Protein AF-A0A917YI15-F1 (afdb_monomer_lite)

InterPro domains:
  IPR000726 Glycoside hydrolase, family 19, catalytic [PF00182] (59-104)
  IPR002477 Peptidoglycan binding-like [PF01471] (174-227)
  IPR023346 Lysozyme-like domain superfamily [SSF53955] (23-144)
  IPR036365 PGBD-like superfamily [SSF47090] (163-229)
  IPR036366 PGBD superfamily [G3DSA:1.10.101.10] (161-230)

Radius of gyration: 23.8 Å; chains: 1; bounding box: 53×30×67 Å

Foldseek 3Di:
DDDCPQACNVVLVVLLVVVPHDLLLSLLLSLQLCVVVVNRSAKDFVPVVVPPCSVVVCVPDPQPPQFFIASQGGGHPQLQVVLCVVVVHPCPVPVCCCRVHNSSSSSSNCLQQCLSAQRDHQCVADDPVDHPQQVSVNSRHPNPCSVVSVVSSVVSSVVSDPDPQQDWDAQAFFDDSQLVLQVLLVVVPQPGHSPRHRHPSLLVSLLVQCVVVVHHSPRICHPVSVVVSDPDD

pLDDT: mean 94.37, std 6.75, range [48.34, 98.75]

Secondary structure (DSSP, 8-state):
---TTSTTHHHHHHHHHHTT--HHHHHHHHHHHHHHTTTS-S---TTGGGGGGHHHHHHTSTTTTS--BGGGTB-SHHHHHHHHHHHT---SS-GGGGGSHHHHHHHHHHHHHHTTTTS--GGGTEETTEE-HHHHGGGTSSSTTHHHHHHHHHHHHHHHSPPP----B-TT-BSHHHHHHHHHHHHTT-----SSB--HHHHHHHHHHHHHTTS---S-B-HHHHHHHSPP-

Sequence (233 aa):
MPDLDLGHTRLIIATADRLGLSIQQTAYVLATSFWETNRTMQPVEEAFYLGAKAERYRQGLRYYPWHGRGFVQLTWERNYIRAGQEIGVDLITDPDRAMDPQIAAEVLVRGSRDGWFTGKKLSHYIAAAKADYVSARRIINGTDCARQIADIALDYENALTPEPDYPAIRRGSRGAAVALAQGLLAALGYEVTPDGIFGARTDAAMRAFQKSAGLTADGICGPKTWAPLLPEG

Structure (mmCIF, N/CA/C/O backbone):
data_AF-A0A917YI15-F1
#
_entry.id   AF-A0A917YI15-F1
#
loop_
_atom_site.group_PDB
_atom_site.id
_atom_site.type_symbol
_atom_site.label_atom_id
_atom_site.label_alt_id
_atom_site.label_comp_id
_atom_site.label_asym_id
_atom_site.label_entity_id
_atom_site.label_seq_id
_atom_site.pdbx_PDB_ins_code
_atom_site.Cartn_x
_atom_site.Cartn_y
_atom_site.Cartn_z
_atom_site.occupancy
_atom_site.B_iso_or_equiv
_atom_site.auth_seq_id
_atom_site.auth_comp_id
_atom_site.auth_asym_id
_atom_site.auth_atom_id
_atom_site.pdbx_PDB_model_num
ATOM 1 N N . MET A 1 1 ? 10.634 6.419 -2.383 1.00 72.75 1 MET A N 1
ATOM 2 C CA . MET A 1 1 ? 9.929 5.127 -2.275 1.00 72.75 1 MET A CA 1
ATOM 3 C C . MET A 1 1 ? 9.700 4.777 -0.812 1.00 72.75 1 MET A C 1
ATOM 5 O O . MET A 1 1 ? 10.609 5.003 -0.015 1.00 72.75 1 MET A O 1
ATOM 9 N N . PRO A 1 2 ? 8.506 4.283 -0.455 1.00 90.38 2 PRO A N 1
ATOM 10 C CA . PRO A 1 2 ? 8.171 3.864 0.900 1.00 90.38 2 PRO A CA 1
ATOM 11 C C . PRO A 1 2 ? 8.900 2.571 1.292 1.00 90.38 2 PRO A C 1
ATOM 13 O O . PRO A 1 2 ? 9.215 1.738 0.444 1.00 90.38 2 PRO A O 1
ATOM 16 N N . ASP A 1 3 ? 9.149 2.403 2.590 1.00 91.69 3 ASP A N 1
ATOM 17 C CA . ASP A 1 3 ? 9.731 1.187 3.165 1.00 91.69 3 ASP A CA 1
ATOM 18 C C . ASP A 1 3 ? 8.642 0.116 3.354 1.00 91.69 3 ASP A C 1
ATOM 20 O O . ASP A 1 3 ? 7.700 0.300 4.130 1.00 91.69 3 ASP A O 1
ATOM 24 N N . LEU A 1 4 ? 8.760 -1.005 2.633 1.00 95.12 4 LEU A N 1
ATOM 25 C CA . LEU A 1 4 ? 7.803 -2.115 2.699 1.00 95.12 4 LEU A CA 1
ATOM 26 C C . LEU A 1 4 ? 7.993 -3.014 3.930 1.00 95.12 4 LEU A C 1
ATOM 28 O O . LEU A 1 4 ? 7.128 -3.848 4.204 1.00 95.12 4 LEU A O 1
ATOM 32 N N . ASP A 1 5 ? 9.083 -2.838 4.676 1.00 95.75 5 ASP A N 1
ATOM 33 C CA . ASP A 1 5 ? 9.389 -3.568 5.908 1.00 95.75 5 ASP A CA 1
ATOM 34 C C . ASP A 1 5 ? 9.104 -2.726 7.169 1.00 95.75 5 ASP A C 1
ATOM 36 O O . ASP A 1 5 ? 9.246 -3.206 8.296 1.00 95.75 5 ASP A O 1
ATOM 40 N N . LEU A 1 6 ? 8.615 -1.492 6.999 1.00 97.50 6 LEU A N 1
ATOM 41 C CA . LEU A 1 6 ? 8.211 -0.618 8.095 1.00 97.50 6 LEU A CA 1
ATOM 42 C C . LEU A 1 6 ? 6.981 -1.166 8.831 1.00 97.50 6 LEU A C 1
ATOM 44 O O . LEU A 1 6 ? 5.900 -1.319 8.251 1.00 97.50 6 LEU A O 1
ATOM 48 N N . GLY A 1 7 ? 7.124 -1.391 10.138 1.00 97.69 7 GLY A N 1
ATOM 49 C CA . GLY A 1 7 ? 6.034 -1.820 11.014 1.00 97.69 7 GLY A CA 1
ATOM 50 C C . GLY A 1 7 ? 5.324 -3.071 10.492 1.00 97.69 7 GLY A C 1
ATOM 51 O O . GLY A 1 7 ? 5.952 -4.087 10.209 1.00 97.69 7 GLY A O 1
ATOM 52 N N . HIS A 1 8 ? 4.001 -3.001 10.352 1.00 98.50 8 HIS A N 1
ATOM 53 C CA . HIS A 1 8 ? 3.174 -4.108 9.866 1.00 98.50 8 HIS A CA 1
ATOM 54 C C . HIS A 1 8 ? 2.805 -4.006 8.377 1.00 98.50 8 HIS A C 1
ATOM 56 O O . HIS A 1 8 ? 1.842 -4.632 7.933 1.00 98.50 8 HIS A O 1
ATOM 62 N N . THR A 1 9 ? 3.582 -3.273 7.575 1.00 98.50 9 THR A N 1
ATOM 63 C CA . THR A 1 9 ? 3.339 -3.116 6.129 1.00 98.50 9 THR A CA 1
ATOM 64 C C . THR A 1 9 ? 3.208 -4.462 5.407 1.00 98.50 9 THR A C 1
ATOM 66 O O . THR A 1 9 ? 2.207 -4.698 4.729 1.00 98.50 9 THR A O 1
ATOM 69 N N . ARG A 1 10 ? 4.136 -5.406 5.633 1.00 98.25 10 ARG A N 1
ATOM 70 C CA . ARG A 1 10 ? 4.070 -6.767 5.057 1.00 98.25 10 ARG A CA 1
ATOM 71 C C . ARG A 1 10 ? 2.811 -7.540 5.447 1.00 98.25 10 ARG A C 1
ATOM 73 O O . ARG A 1 10 ? 2.284 -8.285 4.628 1.00 98.25 10 ARG A O 1
ATOM 80 N N . LEU A 1 11 ? 2.322 -7.366 6.675 1.00 98.69 11 LEU A N 1
ATOM 81 C CA . LEU A 1 11 ? 1.097 -8.022 7.138 1.00 98.69 11 LEU A CA 1
ATOM 82 C C . LEU A 1 11 ? -0.130 -7.483 6.393 1.00 98.69 11 LEU A C 1
ATOM 84 O O . LEU A 1 11 ? -0.991 -8.263 5.983 1.00 98.69 11 LEU A O 1
ATOM 88 N N . ILE A 1 12 ? -0.201 -6.166 6.192 1.00 98.75 12 ILE A N 1
ATOM 89 C CA . ILE A 1 12 ? -1.291 -5.535 5.439 1.00 98.75 12 ILE A CA 1
ATOM 90 C C . ILE A 1 12 ? -1.255 -5.992 3.975 1.00 98.75 12 ILE A C 1
ATOM 92 O O . ILE A 1 12 ? -2.299 -6.372 3.449 1.00 98.75 12 ILE A O 1
ATOM 96 N N . ILE A 1 13 ? -0.069 -6.049 3.354 1.00 98.56 13 ILE A N 1
ATOM 97 C CA . ILE A 1 13 ? 0.116 -6.581 1.991 1.00 98.56 13 ILE A CA 1
ATOM 98 C C . ILE A 1 13 ? -0.366 -8.033 1.911 1.00 98.56 13 ILE A C 1
ATOM 100 O O . ILE A 1 13 ? -1.249 -8.338 1.119 1.00 98.56 13 ILE A O 1
ATOM 104 N N . ALA A 1 14 ? 0.117 -8.913 2.794 1.00 98.56 14 ALA A N 1
ATOM 105 C CA . ALA A 1 14 ? -0.284 -10.321 2.802 1.00 98.56 14 ALA A CA 1
ATOM 106 C C . ALA A 1 14 ? -1.799 -10.504 3.012 1.00 98.56 14 ALA A C 1
ATOM 108 O O . ALA A 1 14 ? -2.419 -11.408 2.448 1.00 98.56 14 ALA A O 1
ATOM 109 N N . THR A 1 15 ? -2.417 -9.633 3.813 1.00 98.75 15 THR A N 1
ATOM 110 C CA . THR A 1 15 ? -3.869 -9.618 4.026 1.00 98.75 15 THR A CA 1
ATOM 111 C C . THR A 1 15 ? -4.608 -9.178 2.761 1.00 98.75 15 THR A C 1
ATOM 113 O O . THR A 1 15 ? -5.595 -9.810 2.389 1.00 98.75 15 THR A O 1
ATOM 116 N N . ALA A 1 16 ? -4.126 -8.133 2.086 1.00 98.50 16 ALA A N 1
ATOM 117 C CA . ALA A 1 16 ? -4.676 -7.638 0.829 1.00 98.50 16 ALA A CA 1
ATOM 118 C C . ALA A 1 16 ? -4.579 -8.683 -0.294 1.00 98.50 16 ALA A C 1
ATOM 120 O O . ALA A 1 16 ? -5.590 -8.961 -0.943 1.00 98.50 16 ALA A O 1
ATOM 121 N N . ASP A 1 17 ? -3.424 -9.334 -0.439 1.00 97.94 17 ASP A N 1
ATOM 122 C CA . ASP A 1 17 ? -3.186 -10.395 -1.423 1.00 97.94 17 ASP A CA 1
ATOM 123 C C . ASP A 1 17 ? -4.124 -11.584 -1.196 1.00 97.94 17 ASP A C 1
ATOM 125 O O . ASP A 1 17 ? -4.826 -12.023 -2.109 1.00 97.94 17 ASP A O 1
ATOM 129 N N . ARG A 1 18 ? -4.220 -12.067 0.052 1.00 98.31 18 ARG A N 1
ATOM 130 C CA . ARG A 1 18 ? -5.135 -13.159 0.425 1.00 98.31 18 ARG A CA 1
ATOM 131 C C . ARG A 1 18 ? -6.597 -12.821 0.121 1.00 98.31 18 ARG A C 1
ATOM 133 O O . ARG A 1 18 ? -7.389 -13.717 -0.162 1.00 98.31 18 ARG A O 1
ATOM 140 N N . LEU A 1 19 ? -6.966 -11.545 0.214 1.00 97.69 19 LEU A N 1
ATOM 141 C CA . LEU A 1 19 ? -8.318 -11.051 -0.046 1.00 97.69 19 LEU A CA 1
ATOM 142 C C . LEU A 1 19 ? -8.539 -10.591 -1.496 1.00 97.69 19 LEU A C 1
ATOM 144 O O . LEU A 1 19 ? -9.641 -10.123 -1.803 1.00 97.69 19 LEU A O 1
ATOM 148 N N . GLY A 1 20 ? -7.543 -10.766 -2.370 1.00 96.88 20 GLY A N 1
ATOM 149 C CA . GLY A 1 20 ? -7.636 -10.533 -3.809 1.00 96.88 20 GLY A CA 1
ATOM 150 C C . GLY A 1 20 ? -7.662 -9.062 -4.222 1.00 96.88 20 GLY A C 1
ATOM 151 O O . GLY A 1 20 ? -8.272 -8.735 -5.240 1.00 96.88 20 GLY A O 1
ATOM 152 N N . LEU A 1 21 ? -7.063 -8.163 -3.437 1.00 97.31 21 LEU A N 1
ATOM 153 C CA . LEU A 1 21 ? -6.926 -6.760 -3.832 1.00 97.31 21 LEU A CA 1
ATOM 154 C C . LEU A 1 21 ? -5.878 -6.617 -4.946 1.00 97.31 21 LEU A C 1
ATOM 156 O O . LEU A 1 21 ? -4.837 -7.267 -4.933 1.00 97.31 21 LEU A O 1
ATOM 160 N N . SER A 1 22 ? -6.141 -5.729 -5.907 1.00 96.06 22 SER A N 1
ATOM 161 C CA . SER A 1 22 ? -5.128 -5.299 -6.889 1.00 96.06 22 SER A CA 1
ATOM 162 C C . SER A 1 22 ? -4.021 -4.470 -6.228 1.00 96.06 22 SER A C 1
ATOM 164 O O . SER A 1 22 ? -4.276 -3.850 -5.195 1.00 96.06 22 SER A O 1
ATOM 166 N N . ILE A 1 23 ? -2.868 -4.325 -6.890 1.00 95.25 23 ILE A N 1
ATOM 167 C CA . ILE A 1 23 ? -1.763 -3.455 -6.444 1.00 95.25 23 ILE A CA 1
ATOM 168 C C . ILE A 1 23 ? -2.256 -2.047 -6.080 1.00 95.25 23 ILE A C 1
ATOM 170 O O . ILE A 1 23 ? -1.966 -1.570 -4.988 1.00 95.25 23 ILE A O 1
ATOM 174 N N . GLN A 1 24 ? -3.081 -1.422 -6.925 1.00 96.50 24 GLN A N 1
ATOM 175 C CA . GLN A 1 24 ? -3.626 -0.078 -6.690 1.00 96.50 24 GLN A CA 1
ATOM 176 C C . GLN A 1 24 ? -4.472 -0.000 -5.411 1.00 96.50 24 GLN A C 1
ATOM 178 O O . GLN A 1 24 ? -4.399 0.935 -4.614 1.00 96.50 24 GLN A O 1
ATOM 183 N N . GLN A 1 25 ? -5.311 -1.013 -5.201 1.00 98.19 25 GLN A N 1
ATOM 184 C CA . GLN A 1 25 ? -6.158 -1.109 -4.015 1.00 98.19 25 GLN A CA 1
ATOM 185 C C . GLN A 1 25 ? -5.316 -1.311 -2.753 1.00 98.19 25 GLN A C 1
ATOM 187 O O . GLN A 1 25 ? -5.559 -0.640 -1.749 1.00 98.19 25 GLN A O 1
ATOM 192 N N . THR A 1 26 ? -4.313 -2.187 -2.816 1.00 98.25 26 THR A N 1
ATOM 193 C CA . THR A 1 26 ? -3.353 -2.415 -1.731 1.00 98.25 26 THR A CA 1
ATOM 194 C C . THR A 1 26 ? -2.576 -1.141 -1.412 1.00 98.25 26 THR A C 1
ATOM 196 O O . THR A 1 26 ? -2.471 -0.768 -0.246 1.00 98.25 26 THR A O 1
ATOM 199 N N . ALA A 1 27 ? -2.112 -0.417 -2.430 1.00 97.94 27 ALA A N 1
ATOM 200 C CA . ALA A 1 27 ? -1.375 0.829 -2.276 1.00 97.94 27 ALA A CA 1
ATOM 201 C C . ALA A 1 27 ? -2.185 1.905 -1.537 1.00 97.94 27 ALA A C 1
ATOM 203 O O . ALA A 1 27 ? -1.698 2.511 -0.582 1.00 97.94 27 ALA A O 1
ATOM 204 N N . TYR A 1 28 ? -3.460 2.081 -1.894 1.00 98.31 28 TYR A N 1
ATOM 205 C CA . TYR A 1 28 ? -4.347 3.003 -1.181 1.00 98.31 28 TYR A CA 1
ATOM 206 C C . TYR A 1 28 ? -4.601 2.583 0.280 1.00 98.31 28 TYR A C 1
ATOM 208 O O . TYR A 1 28 ? -4.652 3.427 1.183 1.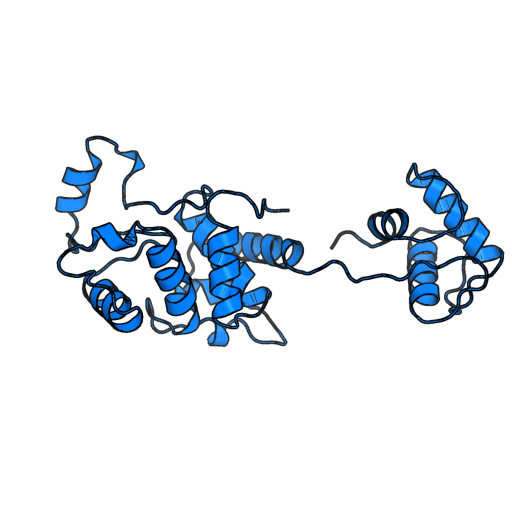00 98.31 28 TYR A O 1
ATOM 216 N N . VAL A 1 29 ? -4.754 1.280 0.531 1.00 98.50 29 VAL A N 1
ATOM 217 C CA . VAL A 1 29 ? -4.922 0.741 1.888 1.00 98.50 29 VAL A CA 1
ATOM 218 C C . VAL A 1 29 ? -3.677 1.004 2.744 1.00 98.50 29 VAL A C 1
ATOM 220 O O . VAL A 1 29 ? -3.804 1.445 3.889 1.00 98.50 29 VAL A O 1
ATOM 223 N N . LEU A 1 30 ? -2.480 0.810 2.184 1.00 98.69 30 LEU A N 1
ATOM 224 C CA . LEU A 1 30 ? -1.216 1.133 2.845 1.00 98.69 30 LEU A CA 1
ATOM 225 C C . LEU A 1 30 ? -1.085 2.628 3.122 1.00 98.69 30 LEU A C 1
ATOM 227 O O . LEU A 1 30 ? -0.784 3.001 4.251 1.00 98.69 30 LEU A O 1
ATOM 231 N N . ALA A 1 31 ? -1.382 3.482 2.142 1.00 98.25 31 ALA A N 1
ATOM 232 C CA . ALA A 1 31 ? -1.331 4.931 2.311 1.00 98.25 31 ALA A CA 1
ATOM 233 C C . ALA A 1 31 ? -2.274 5.430 3.410 1.00 98.25 31 ALA A C 1
ATOM 235 O O . ALA A 1 31 ? -1.904 6.291 4.209 1.00 98.25 31 ALA A O 1
ATOM 236 N N . THR A 1 32 ? -3.473 4.847 3.489 1.00 97.69 32 THR A N 1
ATOM 237 C CA . THR A 1 32 ? -4.417 5.106 4.579 1.00 97.69 32 THR A CA 1
ATOM 238 C C . THR A 1 32 ? -3.796 4.735 5.923 1.00 97.69 32 THR A C 1
ATOM 240 O O . THR A 1 32 ? -3.713 5.587 6.801 1.00 97.69 32 THR A O 1
ATOM 243 N N . SER A 1 33 ? -3.310 3.501 6.079 1.00 98.25 33 SER A N 1
ATOM 244 C CA . SER A 1 33 ? -2.684 3.051 7.330 1.00 98.25 33 SER A CA 1
ATOM 245 C C . SER A 1 33 ? -1.484 3.911 7.716 1.00 98.25 33 SER A C 1
ATOM 247 O O . SER A 1 33 ? -1.339 4.323 8.865 1.00 98.25 33 SER A O 1
ATOM 249 N N . PHE A 1 34 ? -0.629 4.232 6.752 1.00 98.00 34 PHE A N 1
ATOM 250 C CA . PHE A 1 34 ? 0.545 5.065 6.966 1.00 98.00 34 PHE A CA 1
ATOM 251 C C . PHE A 1 34 ? 0.152 6.451 7.473 1.00 98.00 34 PHE A C 1
ATOM 253 O O . PHE A 1 34 ? 0.767 6.966 8.402 1.00 98.00 34 PHE A O 1
ATOM 260 N N . TRP A 1 35 ? -0.912 7.036 6.927 1.00 96.12 35 TRP A N 1
ATOM 261 C CA . TRP A 1 35 ? -1.436 8.308 7.404 1.00 96.12 35 TRP A CA 1
ATOM 262 C C . TRP A 1 35 ? -2.009 8.217 8.827 1.00 96.12 35 TRP A C 1
ATOM 264 O O . TRP A 1 35 ? -1.590 8.969 9.707 1.00 96.12 35 TRP A O 1
ATOM 274 N N . GLU A 1 36 ? -2.928 7.279 9.071 1.00 94.62 36 GLU A N 1
ATOM 275 C CA . GLU A 1 36 ? -3.657 7.171 10.346 1.00 94.62 36 GLU A CA 1
ATOM 276 C C . GLU A 1 36 ? -2.753 6.769 11.523 1.00 94.62 36 GLU A C 1
ATOM 278 O O . GLU A 1 36 ? -2.999 7.145 12.667 1.00 94.62 36 GLU A O 1
ATOM 283 N N . THR A 1 37 ? -1.670 6.038 11.256 1.00 95.56 37 THR A N 1
ATOM 284 C CA . THR A 1 37 ? -0.732 5.555 12.285 1.00 95.56 37 THR A CA 1
ATOM 285 C C . THR A 1 37 ? 0.422 6.516 12.558 1.00 95.56 37 THR A C 1
ATOM 287 O O . THR A 1 37 ? 1.442 6.126 13.134 1.00 95.56 37 THR A O 1
ATOM 290 N N . ASN A 1 38 ? 0.307 7.771 12.109 1.00 94.44 38 ASN A N 1
ATOM 291 C CA . ASN A 1 38 ? 1.394 8.748 12.147 1.00 94.44 38 ASN A CA 1
ATOM 292 C C . ASN A 1 38 ? 2.698 8.184 11.548 1.00 94.44 38 ASN A C 1
ATOM 294 O O . ASN A 1 38 ? 3.783 8.348 12.106 1.00 94.44 38 ASN A O 1
ATOM 298 N N . ARG A 1 39 ? 2.578 7.499 10.404 1.00 95.69 39 ARG A N 1
ATOM 299 C CA . ARG A 1 39 ? 3.675 6.921 9.612 1.00 95.69 39 ARG A CA 1
ATOM 300 C C . ARG A 1 39 ? 4.424 5.767 10.272 1.00 95.69 39 ARG A C 1
ATOM 302 O O . ARG A 1 39 ? 5.471 5.373 9.778 1.00 95.69 39 ARG A O 1
ATOM 309 N N . THR A 1 40 ? 3.925 5.223 11.380 1.00 96.31 40 THR A N 1
ATOM 310 C CA . THR A 1 40 ? 4.603 4.126 12.094 1.00 96.31 40 THR A CA 1
ATOM 311 C C . THR A 1 40 ? 4.252 2.749 11.545 1.00 96.31 40 THR A C 1
ATOM 313 O O . THR A 1 40 ? 5.006 1.801 11.756 1.00 96.31 40 THR A O 1
ATOM 316 N N . MET A 1 41 ? 3.104 2.623 10.867 1.00 97.94 41 MET A N 1
ATOM 317 C CA . MET A 1 41 ? 2.535 1.336 10.456 1.00 97.94 41 MET A CA 1
ATOM 318 C C . MET A 1 41 ? 2.351 0.374 11.640 1.00 97.94 41 MET A C 1
ATOM 320 O O . MET A 1 41 ? 2.420 -0.844 11.480 1.00 97.94 41 MET A O 1
ATOM 324 N N . GLN A 1 42 ? 2.119 0.929 12.832 1.00 97.81 42 GLN A N 1
ATOM 325 C CA . GLN A 1 42 ? 1.725 0.223 14.048 1.00 97.81 42 GLN A CA 1
ATOM 326 C C . GLN A 1 42 ? 0.262 0.549 14.360 1.00 97.81 42 GLN A C 1
ATOM 328 O O . GLN A 1 42 ? -0.132 1.700 14.172 1.00 97.81 42 GLN A O 1
ATOM 333 N N . PRO A 1 43 ? -0.558 -0.406 14.834 1.00 97.12 43 PRO A N 1
ATOM 334 C CA . PRO A 1 43 ? -1.879 -0.086 15.359 1.00 97.12 43 PRO A CA 1
ATOM 335 C C . PRO A 1 43 ? -1.770 0.997 16.437 1.00 97.12 43 PRO A C 1
ATOM 337 O O . PRO A 1 43 ? -0.924 0.901 17.327 1.00 97.12 43 PRO A O 1
ATOM 340 N N . VAL A 1 44 ? -2.612 2.027 16.364 1.00 95.00 44 VAL A N 1
ATOM 341 C CA . VAL A 1 44 ? -2.612 3.124 17.341 1.00 95.00 44 VAL A CA 1
ATOM 342 C C . VAL A 1 44 ? -3.994 3.315 17.940 1.00 95.00 44 VAL A C 1
ATOM 344 O O . VAL A 1 44 ? -5.014 3.076 17.293 1.00 95.00 44 VAL A O 1
ATOM 347 N N . GLU A 1 45 ? -4.018 3.794 19.178 1.00 93.94 45 GLU A N 1
ATOM 348 C CA . GLU A 1 45 ? -5.241 4.234 19.839 1.00 93.94 45 GLU A CA 1
ATOM 349 C C . GLU A 1 45 ? -5.410 5.743 19.720 1.00 93.94 45 GLU A C 1
ATOM 351 O O . GLU A 1 45 ? -4.443 6.510 19.745 1.00 93.94 45 GLU A O 1
ATOM 356 N N . GLU A 1 46 ? -6.659 6.188 19.678 1.00 90.69 46 GLU A N 1
ATOM 357 C CA . GLU A 1 46 ? -7.004 7.596 19.766 1.00 90.69 46 GLU A CA 1
ATOM 358 C C . GLU A 1 46 ? -6.355 8.222 21.014 1.00 90.69 46 GLU A C 1
ATOM 360 O O . GLU A 1 46 ? -6.432 7.695 22.130 1.00 90.69 46 GLU A O 1
ATOM 365 N N . ALA A 1 47 ? -5.680 9.352 20.802 1.00 88.12 47 ALA A N 1
ATOM 366 C CA . ALA A 1 47 ? -4.964 10.110 21.825 1.00 88.12 47 ALA A CA 1
ATOM 367 C C . ALA A 1 47 ? -3.787 9.390 22.527 1.00 88.12 47 ALA A C 1
ATOM 369 O O . ALA A 1 47 ? -3.372 9.833 23.601 1.00 88.12 47 ALA A O 1
ATOM 370 N N . PHE A 1 48 ? -3.185 8.352 21.924 1.00 84.25 48 PHE A N 1
ATOM 371 C CA . PHE A 1 48 ? -2.037 7.634 22.515 1.00 84.25 48 PHE A CA 1
ATOM 372 C C . PHE A 1 48 ? -0.861 8.555 22.910 1.00 84.25 48 PHE A C 1
ATOM 374 O O . PHE A 1 48 ? -0.180 8.328 23.910 1.00 84.25 48 PHE A O 1
ATOM 381 N N . TYR A 1 49 ? -0.655 9.650 22.173 1.00 83.12 49 TYR A N 1
ATOM 382 C CA . TYR A 1 49 ? 0.395 10.643 22.422 1.00 83.12 49 TYR A CA 1
ATOM 383 C C . TYR A 1 49 ? 0.211 11.442 23.730 1.00 83.12 49 TYR A C 1
ATOM 385 O O . TYR A 1 49 ? 1.129 12.142 24.153 1.00 83.12 49 TYR A O 1
ATOM 393 N N . LEU A 1 50 ? -0.951 11.352 24.392 1.00 86.44 50 LEU A N 1
ATOM 394 C CA . LEU A 1 50 ? -1.213 12.006 25.681 1.00 86.44 50 LEU A CA 1
ATOM 395 C C . LEU A 1 50 ? -0.693 11.211 26.895 1.00 86.44 50 LEU A C 1
ATOM 397 O O . LEU A 1 50 ? -0.806 11.691 28.031 1.00 86.44 50 LEU A O 1
ATOM 401 N N . GLY A 1 51 ? -0.140 10.009 26.691 1.00 89.25 51 GLY A N 1
ATOM 402 C CA . GLY A 1 51 ? 0.413 9.170 27.756 1.00 89.25 51 GLY A CA 1
ATOM 403 C C . GLY A 1 51 ? -0.606 8.896 28.867 1.00 89.25 51 GLY A C 1
ATOM 404 O O . GLY A 1 51 ? -1.742 8.514 28.600 1.00 89.25 51 GLY A O 1
ATOM 405 N N . ALA A 1 52 ? -0.238 9.163 30.125 1.00 88.75 52 ALA A N 1
ATOM 406 C CA . ALA A 1 52 ? -1.092 8.913 31.295 1.00 88.75 52 ALA A CA 1
ATOM 407 C C . ALA A 1 52 ? -2.454 9.646 31.277 1.00 88.75 52 ALA A C 1
ATOM 409 O O . ALA A 1 52 ? -3.344 9.310 32.056 1.00 88.75 52 ALA A O 1
ATOM 410 N N . LYS A 1 53 ? -2.638 10.655 30.412 1.00 91.75 53 LYS A N 1
ATOM 411 C CA . LYS A 1 53 ? -3.910 11.384 30.264 1.00 91.75 53 LYS A CA 1
ATOM 412 C C . LYS A 1 53 ? -4.833 10.797 29.190 1.00 91.75 53 LYS A C 1
ATOM 414 O O . LYS A 1 53 ? -5.990 11.211 29.133 1.00 91.75 53 LYS A O 1
ATOM 419 N N . ALA A 1 54 ? -4.346 9.870 28.360 1.00 90.75 54 ALA A N 1
ATOM 420 C CA . ALA A 1 54 ? -5.083 9.334 27.216 1.00 90.75 54 ALA A CA 1
ATOM 421 C C . ALA A 1 54 ? -6.414 8.695 27.634 1.00 90.75 54 ALA A C 1
ATOM 423 O O . ALA A 1 54 ? -7.455 9.024 27.075 1.00 90.75 54 ALA A O 1
ATOM 424 N N . GLU A 1 55 ? -6.413 7.870 28.683 1.00 89.88 55 GLU A N 1
ATOM 425 C CA . GLU A 1 55 ? -7.628 7.170 29.106 1.00 89.88 55 GLU A CA 1
ATOM 426 C C . GLU A 1 55 ? -8.723 8.126 29.584 1.00 89.88 55 GLU A C 1
ATOM 428 O O . GLU A 1 55 ? -9.865 8.057 29.133 1.00 89.88 55 GLU A O 1
ATOM 433 N N . ARG A 1 56 ? -8.360 9.104 30.422 1.00 92.69 56 ARG A N 1
ATOM 434 C CA . ARG A 1 56 ? -9.303 10.133 30.877 1.00 92.69 56 ARG A CA 1
ATOM 435 C C . ARG A 1 56 ? -9.856 10.955 29.713 1.00 92.69 56 ARG A C 1
ATOM 437 O O . ARG A 1 56 ? -11.020 11.345 29.746 1.00 92.69 56 ARG A O 1
ATOM 444 N N . TYR A 1 57 ? -9.028 11.246 28.709 1.00 93.69 57 TYR A N 1
ATOM 445 C CA . TYR A 1 57 ? -9.482 11.924 27.498 1.00 93.69 57 TYR A CA 1
ATOM 446 C C . TYR A 1 57 ? -10.531 11.080 26.764 1.00 93.69 57 TYR A C 1
ATOM 448 O O . TYR A 1 57 ? -11.615 11.576 26.461 1.00 93.69 57 TYR A O 1
ATOM 456 N N . ARG A 1 58 ? -10.248 9.791 26.550 1.00 94.06 58 ARG A N 1
ATOM 457 C CA . ARG A 1 58 ? -11.139 8.882 25.821 1.00 94.06 58 ARG A CA 1
ATOM 458 C C . ARG A 1 58 ? -12.462 8.639 26.528 1.00 94.06 58 ARG A C 1
ATOM 460 O O . ARG A 1 58 ? -13.489 8.628 25.862 1.00 94.06 58 ARG A O 1
ATOM 467 N N . GLN A 1 59 ? -12.461 8.524 27.854 1.00 92.69 59 GLN A N 1
ATOM 468 C CA . GLN A 1 59 ? -13.683 8.409 28.663 1.00 92.69 59 GLN A CA 1
ATOM 469 C C . GLN A 1 59 ? -14.633 9.605 28.497 1.00 92.69 59 GLN A C 1
ATOM 471 O O . GLN A 1 59 ? -15.826 9.488 28.764 1.00 92.69 59 GLN A O 1
ATOM 476 N N . GLY A 1 60 ? -14.122 10.755 28.043 1.00 93.06 60 GLY A N 1
ATOM 477 C CA . GLY A 1 60 ? -14.929 11.928 27.710 1.00 93.06 60 GLY A CA 1
ATOM 478 C C . GLY A 1 60 ? -15.533 11.915 26.301 1.00 93.06 60 GLY A C 1
ATOM 479 O O . GLY A 1 60 ? -16.327 12.800 25.981 1.00 93.06 60 GLY A O 1
ATOM 480 N N . LEU A 1 61 ? -15.169 10.960 25.441 1.00 92.25 61 LEU A N 1
ATOM 481 C CA . LEU A 1 61 ? -15.668 10.887 24.069 1.00 92.25 61 LEU A CA 1
ATOM 482 C C . LEU A 1 61 ? -17.107 10.366 24.046 1.00 92.25 61 LEU A C 1
ATOM 484 O O . LEU A 1 61 ? -17.455 9.399 24.719 1.00 92.25 61 LEU A O 1
ATOM 488 N N . ARG A 1 62 ? -17.943 10.958 23.186 1.00 94.38 62 ARG A N 1
ATOM 489 C CA . ARG A 1 62 ? -19.361 10.578 23.025 1.00 94.38 62 ARG A CA 1
ATOM 490 C C . ARG A 1 62 ? -19.563 9.104 22.648 1.00 94.38 62 ARG A C 1
ATOM 492 O O . ARG A 1 62 ? -20.635 8.556 22.873 1.00 94.38 62 ARG A O 1
ATOM 499 N N . TYR A 1 63 ? -18.561 8.499 22.025 1.00 91.12 63 TYR A N 1
ATOM 500 C CA . TYR A 1 63 ? -18.572 7.123 21.542 1.00 91.12 63 TYR A CA 1
ATOM 501 C C . TYR A 1 63 ? -17.658 6.211 22.366 1.00 91.12 63 TYR A C 1
ATOM 503 O O . TYR A 1 63 ? -17.295 5.148 21.881 1.00 91.12 63 TYR A O 1
ATOM 511 N N . TYR A 1 64 ? -17.264 6.590 23.585 1.00 92.88 64 TYR A N 1
ATOM 512 C CA . TYR A 1 64 ? -16.587 5.662 24.494 1.00 92.88 64 TYR A CA 1
ATOM 513 C C . TYR A 1 64 ? -17.507 4.466 24.826 1.00 92.88 64 TYR A C 1
ATOM 515 O O . TYR A 1 64 ? -18.702 4.689 25.035 1.00 92.88 64 TYR A O 1
ATOM 523 N N . PRO A 1 65 ? -17.000 3.216 24.889 1.00 93.62 65 PRO A N 1
ATOM 524 C CA . PRO A 1 65 ? -15.594 2.786 24.779 1.00 93.62 65 PRO A CA 1
ATOM 525 C C . PRO A 1 65 ? -15.070 2.570 23.343 1.00 93.62 65 PRO A C 1
ATOM 527 O O . PRO A 1 65 ? -13.905 2.215 23.155 1.00 93.62 65 PRO A O 1
ATOM 530 N N . TRP A 1 66 ? -15.882 2.817 22.317 1.00 95.62 66 TRP A N 1
ATOM 531 C CA . TRP A 1 66 ? -15.587 2.612 20.888 1.00 95.62 66 TRP A CA 1
ATOM 532 C C . TRP A 1 66 ? -14.807 3.767 20.241 1.00 95.62 66 TRP A C 1
ATOM 534 O O . TRP A 1 66 ? -15.159 4.261 19.164 1.00 95.62 66 TRP A O 1
ATOM 544 N N . HIS A 1 67 ? -13.757 4.219 20.921 1.00 94.88 67 HIS A N 1
ATOM 545 C CA . HIS A 1 67 ? -12.802 5.193 20.398 1.00 94.88 67 HIS A CA 1
ATOM 546 C C . HIS A 1 67 ? -11.885 4.587 19.327 1.00 94.88 67 HIS A C 1
ATOM 548 O O . HIS A 1 67 ? -11.890 3.373 19.123 1.00 94.88 67 HIS A O 1
ATOM 554 N N . GLY A 1 68 ? -11.118 5.426 18.629 1.00 95.38 68 GLY A N 1
ATOM 555 C CA . GLY A 1 68 ? -10.279 5.009 17.504 1.00 95.38 68 GLY A CA 1
ATOM 556 C C . GLY A 1 68 ? -9.226 3.971 17.892 1.00 95.38 68 GLY A C 1
ATOM 557 O O . GLY A 1 68 ? -8.438 4.214 18.803 1.00 95.38 68 GLY A O 1
ATOM 558 N N . ARG A 1 69 ? -9.190 2.830 17.193 1.00 97.38 69 ARG A N 1
ATOM 559 C CA . ARG A 1 69 ? -8.147 1.794 17.329 1.00 97.38 69 ARG A CA 1
ATOM 560 C C . ARG A 1 69 ? -7.684 1.260 15.973 1.00 97.38 69 ARG A C 1
ATOM 562 O O . ARG A 1 69 ? -8.383 1.396 14.963 1.00 97.38 69 ARG A O 1
ATOM 569 N N . GLY A 1 70 ? -6.530 0.600 15.964 1.00 97.75 70 GLY A N 1
ATOM 570 C CA . GLY A 1 70 ? -6.030 -0.138 14.807 1.00 97.75 70 GLY A CA 1
ATOM 571 C C . GLY A 1 70 ? -5.351 0.739 13.751 1.00 97.75 70 GLY A C 1
ATOM 572 O O . GLY A 1 70 ? -5.016 1.899 13.987 1.00 97.75 70 GLY A O 1
ATOM 573 N N . PHE A 1 71 ? -5.169 0.179 12.553 1.00 98.19 71 PHE A N 1
ATOM 574 C CA . PHE A 1 71 ? -4.528 0.865 11.422 1.00 98.19 71 PHE A CA 1
ATOM 575 C C . PHE A 1 71 ? -5.389 1.951 10.768 1.00 98.19 71 PHE A C 1
ATOM 577 O O . PHE A 1 71 ? -4.887 2.720 9.960 1.00 98.19 71 PHE A O 1
ATOM 584 N N . VAL A 1 72 ? -6.691 1.993 11.063 1.00 96.31 72 VAL A N 1
ATOM 585 C CA . VAL A 1 72 ? -7.662 2.846 10.354 1.00 96.31 72 VAL A CA 1
ATOM 586 C C . VAL A 1 72 ? -8.498 3.722 11.290 1.00 96.31 72 VAL A C 1
ATOM 588 O O . VAL A 1 72 ? -9.473 4.324 10.855 1.00 96.31 72 VAL A O 1
ATOM 591 N N . GLN A 1 73 ? -8.141 3.779 12.580 1.00 94.00 73 GLN A N 1
ATOM 592 C CA . GLN A 1 73 ? -8.913 4.487 13.609 1.00 94.00 73 GLN A CA 1
ATOM 593 C C . GLN A 1 73 ? -10.397 4.062 13.615 1.00 94.00 73 GLN A C 1
ATOM 595 O O . GLN A 1 73 ? -11.309 4.879 13.467 1.00 94.00 73 GLN A O 1
ATOM 600 N N . LEU A 1 74 ? -10.654 2.759 13.792 1.00 95.81 74 LEU A N 1
ATOM 601 C CA . LEU A 1 74 ? -12.013 2.222 13.904 1.00 95.81 74 LEU A CA 1
ATOM 602 C C . LEU A 1 74 ? -12.731 2.891 15.086 1.00 95.81 74 LEU A C 1
ATOM 604 O O . LEU A 1 74 ? -12.305 2.741 16.226 1.00 95.81 74 LEU A O 1
ATOM 608 N N . THR A 1 75 ? -13.812 3.618 14.810 1.00 94.62 75 THR A N 1
ATOM 609 C CA . THR A 1 75 ? -14.600 4.385 15.793 1.00 94.62 75 THR A CA 1
ATOM 610 C C . THR A 1 75 ? -16.078 4.025 15.701 1.00 94.62 75 THR A C 1
ATOM 612 O O . THR A 1 75 ? -16.531 3.604 14.639 1.00 94.62 75 THR A O 1
ATOM 615 N N . TRP A 1 76 ? -16.839 4.286 16.768 1.00 94.50 76 TRP A N 1
ATOM 616 C CA . TRP A 1 76 ? -18.288 4.057 16.905 1.00 94.50 76 TRP A CA 1
ATOM 617 C C . TRP A 1 76 ? -18.712 2.598 17.079 1.00 94.50 76 TRP A C 1
ATOM 619 O O . TRP A 1 76 ? -18.330 1.722 16.306 1.00 94.50 76 TRP A O 1
ATOM 629 N N . GLU A 1 77 ? -19.633 2.372 18.020 1.00 95.81 77 GLU A N 1
ATOM 630 C CA . GLU A 1 77 ? -20.206 1.058 18.351 1.00 95.81 77 GLU A CA 1
ATOM 631 C C . GLU A 1 77 ? -20.640 0.261 17.117 1.00 95.81 77 GLU A C 1
ATOM 633 O O . GLU A 1 77 ? -20.212 -0.872 16.923 1.00 95.81 77 GLU A O 1
ATOM 638 N N . ARG A 1 78 ? -21.420 0.877 16.220 1.00 94.94 78 ARG A N 1
ATOM 639 C CA . ARG A 1 78 ? -21.917 0.214 15.002 1.00 94.94 78 ARG A CA 1
ATOM 640 C C . ARG A 1 78 ? -20.803 -0.371 14.126 1.00 94.94 78 ARG A C 1
ATOM 642 O O . ARG A 1 78 ? -21.008 -1.401 13.491 1.00 94.94 78 ARG A O 1
ATOM 649 N N . ASN A 1 79 ? -19.641 0.284 14.078 1.00 95.75 79 ASN A N 1
ATOM 650 C CA . ASN A 1 79 ? -18.523 -0.163 13.257 1.00 95.75 79 ASN A CA 1
ATOM 651 C C . ASN A 1 79 ? -17.771 -1.300 13.954 1.00 95.75 79 ASN A C 1
ATOM 653 O O . ASN A 1 79 ? -17.377 -2.243 13.278 1.00 95.75 79 ASN A O 1
ATOM 657 N N . TYR A 1 80 ? -17.636 -1.253 15.285 1.00 97.38 80 TYR A N 1
ATOM 658 C CA . TYR A 1 80 ? -17.107 -2.367 16.080 1.00 97.38 80 TYR A CA 1
ATOM 659 C C . TYR A 1 80 ? -18.001 -3.611 15.981 1.00 97.38 80 TYR A C 1
ATOM 661 O O . TYR A 1 80 ? -17.484 -4.701 15.753 1.00 97.38 80 TYR A O 1
ATOM 669 N N . ILE A 1 81 ? -19.332 -3.450 16.057 1.00 96.94 81 ILE A N 1
ATOM 670 C CA . ILE A 1 81 ? -20.303 -4.546 15.866 1.00 96.94 81 ILE A CA 1
ATOM 671 C C . ILE A 1 81 ? -20.106 -5.181 14.497 1.00 96.94 81 ILE A C 1
ATOM 673 O O . ILE A 1 81 ? -19.906 -6.391 14.401 1.00 96.94 81 ILE A O 1
ATOM 677 N N . ARG A 1 82 ? -20.131 -4.362 13.441 1.00 97.25 82 ARG A N 1
ATOM 678 C CA . ARG A 1 82 ? -19.982 -4.858 12.075 1.00 97.25 82 ARG A CA 1
ATOM 679 C C . ARG A 1 82 ? -18.638 -5.554 11.881 1.00 97.25 82 ARG A C 1
ATOM 681 O O . ARG A 1 82 ? -18.612 -6.681 11.406 1.00 97.25 82 ARG A O 1
ATOM 688 N N . ALA A 1 83 ? -17.540 -4.909 12.270 1.00 97.62 83 ALA A N 1
ATOM 689 C CA . ALA A 1 83 ? -16.203 -5.470 12.130 1.00 97.62 83 ALA A CA 1
ATOM 690 C C . ALA A 1 83 ? -16.077 -6.813 12.858 1.00 97.62 83 ALA A C 1
ATOM 692 O O . ALA A 1 83 ? -15.632 -7.783 12.254 1.00 97.62 83 ALA A O 1
ATOM 693 N N . GLY A 1 84 ? -16.526 -6.884 14.115 1.00 97.81 84 GLY A N 1
ATOM 694 C CA . GLY A 1 84 ? -16.471 -8.105 14.913 1.00 97.81 84 GLY A CA 1
ATOM 695 C C . GLY A 1 84 ? -17.275 -9.252 14.300 1.00 97.81 84 GLY A C 1
ATOM 696 O O . GLY A 1 84 ? -16.772 -10.369 14.190 1.00 97.81 84 GLY A O 1
ATOM 697 N N . GLN A 1 85 ? -18.487 -8.973 13.811 1.00 97.56 85 GLN A N 1
ATOM 698 C CA . GLN A 1 85 ? -19.322 -9.964 13.122 1.00 97.56 85 GLN A CA 1
ATOM 699 C C . GLN A 1 85 ? -18.670 -10.485 11.835 1.00 97.56 85 GLN A C 1
ATOM 701 O O . GLN A 1 85 ? -18.619 -11.692 11.615 1.00 97.56 85 GLN A O 1
ATOM 706 N N . GLU A 1 86 ? -18.149 -9.588 11.000 1.00 97.69 86 GLU A N 1
ATOM 707 C CA . GLU A 1 86 ? -17.603 -9.924 9.680 1.00 97.69 86 GLU A CA 1
ATOM 708 C C . GLU A 1 86 ? -16.271 -10.691 9.749 1.00 97.69 86 GLU A C 1
ATOM 710 O O . GLU A 1 86 ? -15.944 -11.458 8.838 1.00 97.69 86 GLU A O 1
ATOM 715 N N . ILE A 1 87 ? -15.487 -10.494 10.816 1.00 97.25 87 ILE A N 1
ATOM 716 C CA . ILE A 1 87 ? -14.211 -11.203 11.026 1.00 97.25 87 ILE A CA 1
ATOM 717 C C . ILE A 1 87 ? -14.314 -12.346 12.047 1.00 97.25 87 ILE A C 1
ATOM 719 O O . ILE A 1 87 ? -13.335 -13.058 12.254 1.00 97.25 87 ILE A O 1
ATOM 723 N N . GLY A 1 88 ? -15.480 -12.541 12.674 1.00 97.19 88 GLY A N 1
ATOM 724 C CA . GLY A 1 88 ? -15.704 -13.595 13.667 1.00 97.19 88 GLY A CA 1
ATOM 725 C C . GLY A 1 88 ? -14.960 -13.373 14.989 1.00 97.19 88 GLY A C 1
ATOM 726 O O . GLY A 1 88 ? -14.497 -14.331 15.605 1.00 97.19 88 GLY A O 1
ATOM 727 N N . VAL A 1 89 ? -14.821 -12.118 15.420 1.00 96.75 89 VAL A N 1
ATOM 728 C CA . VAL A 1 89 ? -14.113 -11.719 16.643 1.00 96.75 89 VAL A CA 1
ATOM 729 C C . VAL A 1 89 ? -15.038 -10.896 17.534 1.00 96.75 89 VAL A C 1
ATOM 731 O O . VAL A 1 89 ? -15.693 -9.967 17.072 1.00 96.75 89 VAL A O 1
ATOM 734 N N . ASP A 1 90 ? -15.061 -11.197 18.831 1.00 95.19 90 ASP A N 1
ATOM 735 C CA . ASP A 1 90 ? -15.760 -10.349 19.796 1.00 95.19 90 ASP A CA 1
ATOM 736 C C . ASP A 1 90 ? -14.974 -9.055 20.029 1.00 95.19 90 ASP A C 1
ATOM 738 O O . ASP A 1 90 ? -13.935 -9.066 20.688 1.00 95.19 90 ASP A O 1
ATOM 742 N N . LEU A 1 91 ? -15.472 -7.966 19.443 1.00 96.81 91 LEU A N 1
ATOM 743 C CA . LEU A 1 91 ? -14.979 -6.599 19.623 1.00 96.81 91 LEU A CA 1
ATOM 744 C C . LEU A 1 91 ? -15.922 -5.747 20.490 1.00 96.81 91 LEU A C 1
ATOM 746 O O . LEU A 1 91 ? -15.731 -4.536 20.601 1.00 96.81 91 LEU A O 1
ATOM 750 N N . ILE A 1 92 ? -16.973 -6.349 21.055 1.00 95.94 92 ILE A N 1
ATOM 751 C CA . ILE A 1 92 ? -17.990 -5.642 21.841 1.00 95.94 92 ILE A CA 1
ATOM 752 C C . ILE A 1 92 ? -17.684 -5.746 23.317 1.00 95.94 92 ILE A C 1
ATOM 754 O O . ILE A 1 92 ? -17.677 -4.727 24.005 1.00 95.94 92 ILE A O 1
ATOM 758 N N . THR A 1 93 ? -17.393 -6.952 23.800 1.00 95.31 93 THR A N 1
ATOM 759 C CA . THR A 1 93 ? -16.973 -7.125 25.193 1.00 95.31 93 THR A CA 1
ATOM 760 C C . THR A 1 93 ? -15.517 -6.723 25.397 1.00 95.31 93 THR A C 1
ATOM 762 O O . THR A 1 93 ? -15.140 -6.364 26.506 1.00 95.31 93 THR A O 1
ATOM 765 N N . ASP A 1 94 ? -14.705 -6.800 24.338 1.00 95.19 94 ASP A N 1
ATOM 766 C CA . ASP A 1 94 ? -13.270 -6.519 24.365 1.00 95.19 94 ASP A CA 1
ATOM 767 C C . ASP A 1 94 ? -12.837 -5.713 23.119 1.00 95.19 94 ASP A C 1
ATOM 769 O O . ASP A 1 94 ? -12.296 -6.267 22.154 1.00 95.19 94 ASP A O 1
ATOM 773 N N . PRO A 1 95 ? -13.114 -4.394 23.090 1.00 95.94 95 PRO A N 1
ATOM 774 C CA . PRO A 1 95 ? -12.784 -3.544 21.947 1.00 95.94 95 PRO A CA 1
ATOM 775 C C . PRO A 1 95 ? -11.272 -3.357 21.748 1.00 95.94 95 PRO A C 1
ATOM 777 O O . PRO A 1 95 ? -10.850 -3.015 20.641 1.00 95.94 95 PRO A O 1
ATOM 780 N N . ASP A 1 96 ? -10.446 -3.610 22.768 1.00 95.44 96 ASP A N 1
ATOM 781 C CA . ASP A 1 96 ? -8.986 -3.463 22.688 1.00 95.44 96 ASP A CA 1
ATOM 782 C C . ASP A 1 96 ? -8.352 -4.499 21.758 1.00 95.44 96 ASP A C 1
ATOM 784 O O . ASP A 1 96 ? -7.289 -4.255 21.190 1.00 95.44 96 ASP A O 1
ATOM 788 N N . ARG A 1 97 ? -9.048 -5.602 21.461 1.00 97.44 97 ARG A N 1
ATOM 789 C CA . ARG A 1 97 ? -8.630 -6.563 20.429 1.00 97.44 97 ARG A CA 1
ATOM 790 C C . ARG A 1 97 ? -8.474 -5.940 19.045 1.00 97.44 97 ARG A C 1
ATOM 792 O O . ARG A 1 97 ? -7.738 -6.483 18.229 1.00 97.44 97 ARG A O 1
ATOM 799 N N . ALA A 1 98 ? -9.094 -4.790 18.774 1.00 97.56 98 ALA A N 1
ATOM 800 C CA . ALA A 1 98 ? -8.860 -4.033 17.543 1.00 97.56 98 ALA A CA 1
ATOM 801 C C . ALA A 1 98 ? -7.426 -3.464 17.428 1.00 97.56 98 ALA A C 1
ATOM 803 O O . ALA A 1 98 ? -7.055 -2.976 16.360 1.00 97.56 98 ALA A O 1
ATOM 804 N N . MET A 1 99 ? -6.625 -3.522 18.500 1.00 97.69 99 MET A N 1
ATOM 805 C CA . MET A 1 99 ? -5.196 -3.186 18.503 1.00 97.69 99 MET A CA 1
ATOM 806 C C . MET A 1 99 ? -4.290 -4.356 18.122 1.00 97.69 99 MET A C 1
ATOM 808 O O . MET A 1 99 ? -3.123 -4.126 17.805 1.00 97.69 99 MET A O 1
ATOM 812 N N . ASP A 1 100 ? -4.794 -5.593 18.120 1.00 98.38 100 ASP A N 1
ATOM 813 C CA . ASP A 1 100 ? -4.032 -6.723 17.598 1.00 98.38 100 ASP A CA 1
ATOM 814 C C . ASP A 1 100 ? -3.743 -6.496 16.099 1.00 98.38 100 ASP A C 1
ATOM 816 O O . ASP A 1 100 ? -4.679 -6.240 15.334 1.00 98.38 100 ASP A O 1
ATOM 820 N N . PRO A 1 101 ? -2.480 -6.583 15.639 1.00 98.56 101 PRO A N 1
ATOM 821 C CA . PRO A 1 101 ? -2.140 -6.288 14.250 1.00 98.56 101 PRO A CA 1
ATOM 822 C C . PRO A 1 101 ? -2.874 -7.153 13.218 1.00 98.56 101 PRO A C 1
ATOM 824 O O . PRO A 1 101 ? -3.182 -6.664 12.131 1.00 98.56 101 PRO A O 1
ATOM 827 N N . GLN A 1 102 ? -3.173 -8.423 13.521 1.00 98.50 102 GLN A N 1
ATOM 828 C CA . GLN A 1 102 ? -3.885 -9.303 12.588 1.00 98.50 102 GLN A CA 1
ATOM 829 C C . GLN A 1 102 ? -5.351 -8.883 12.467 1.00 98.50 102 GLN A C 1
ATOM 831 O O . GLN A 1 102 ? -5.874 -8.771 11.356 1.00 98.50 102 GLN A O 1
ATOM 836 N N . ILE A 1 103 ? -5.991 -8.576 13.598 1.00 98.56 103 ILE A N 1
ATOM 837 C CA . ILE A 1 103 ? -7.364 -8.059 13.631 1.00 98.56 103 ILE A CA 1
ATOM 838 C C . ILE A 1 103 ? -7.432 -6.695 12.937 1.00 98.56 103 ILE A C 1
ATOM 840 O O . ILE A 1 103 ? -8.272 -6.488 12.062 1.00 98.56 103 ILE A O 1
ATOM 844 N N . ALA A 1 104 ? -6.524 -5.776 13.266 1.00 98.62 104 ALA A N 1
ATOM 845 C CA . ALA A 1 104 ? -6.469 -4.443 12.678 1.00 98.62 104 ALA A CA 1
ATOM 846 C C . ALA A 1 104 ? -6.286 -4.487 11.151 1.00 98.62 104 ALA A C 1
ATOM 848 O O . ALA A 1 104 ? -6.918 -3.701 10.440 1.00 98.62 104 ALA A O 1
ATOM 849 N N . ALA A 1 105 ? -5.456 -5.404 10.637 1.00 98.75 105 ALA A N 1
ATOM 850 C CA . ALA A 1 105 ? -5.269 -5.598 9.200 1.00 98.75 105 ALA A CA 1
ATOM 851 C C . ALA A 1 105 ? -6.550 -6.114 8.526 1.00 98.75 105 ALA A C 1
ATOM 853 O O . ALA A 1 105 ? -6.943 -5.584 7.486 1.00 98.75 105 ALA A O 1
ATOM 854 N N . GLU A 1 106 ? -7.241 -7.089 9.126 1.00 98.62 106 GLU A N 1
ATOM 855 C CA . GLU A 1 106 ? -8.526 -7.584 8.613 1.00 98.62 106 GLU A CA 1
ATOM 856 C C . GLU A 1 106 ? -9.587 -6.475 8.578 1.00 98.62 106 GLU A C 1
ATOM 858 O O . GLU A 1 106 ? -10.258 -6.298 7.557 1.00 98.62 106 GLU A O 1
ATOM 863 N N . VAL A 1 107 ? -9.696 -5.678 9.648 1.00 98.62 107 VAL A N 1
ATOM 864 C CA . VAL A 1 107 ? -10.615 -4.531 9.716 1.00 98.62 107 VAL A CA 1
ATOM 865 C C . VAL A 1 107 ? -10.297 -3.504 8.632 1.00 98.62 107 VAL A C 1
ATOM 867 O O . VAL A 1 107 ? -11.200 -3.082 7.911 1.00 98.62 107 VAL A O 1
ATOM 870 N N . LEU A 1 108 ? -9.030 -3.107 8.491 1.00 98.69 108 LEU A N 1
ATOM 871 C CA . LEU A 1 108 ? -8.596 -2.134 7.490 1.00 98.69 108 LEU A CA 1
ATOM 872 C C . LEU A 1 108 ? -8.900 -2.623 6.065 1.00 98.69 108 LEU A C 1
ATOM 874 O O . LEU A 1 108 ? -9.524 -1.900 5.282 1.00 98.69 108 LEU A O 1
ATOM 878 N N . VAL A 1 109 ? -8.454 -3.834 5.721 1.00 98.75 109 VAL A N 1
ATOM 879 C CA . VAL A 1 109 ? -8.491 -4.341 4.344 1.00 98.75 109 VAL A CA 1
ATOM 880 C C . VAL A 1 109 ? -9.920 -4.687 3.934 1.00 98.75 109 VAL A C 1
ATOM 882 O O . VAL A 1 109 ? -10.403 -4.170 2.922 1.00 98.75 109 VAL A O 1
ATOM 885 N N . ARG A 1 110 ? -10.641 -5.499 4.722 1.00 98.56 110 ARG A N 1
ATOM 886 C CA . ARG A 1 110 ? -12.040 -5.847 4.414 1.00 98.56 110 ARG A CA 1
ATOM 887 C C . ARG A 1 110 ? -12.944 -4.635 4.523 1.00 98.56 110 ARG A C 1
ATOM 889 O O . ARG A 1 110 ? -13.768 -4.411 3.641 1.00 98.56 110 ARG A O 1
ATOM 896 N N . GLY A 1 111 ? -12.741 -3.808 5.546 1.00 98.06 111 GLY A N 1
ATOM 897 C CA . GLY A 1 111 ? -13.527 -2.598 5.735 1.00 98.06 111 GLY A CA 1
ATOM 898 C C . GLY A 1 111 ? -13.406 -1.624 4.571 1.00 98.06 111 GLY A C 1
ATOM 899 O O . GLY A 1 111 ? -14.419 -1.081 4.125 1.00 98.06 111 GLY A O 1
ATOM 900 N N . SER A 1 112 ? -12.208 -1.479 4.001 1.00 98.25 112 SER A N 1
ATOM 901 C CA . SER A 1 112 ? -12.004 -0.674 2.794 1.00 98.25 112 SER A CA 1
ATOM 902 C C . SER A 1 112 ? -12.622 -1.331 1.555 1.00 98.25 112 SER A C 1
ATOM 904 O O . SER A 1 112 ? -13.291 -0.667 0.757 1.00 98.25 112 SER A O 1
ATOM 906 N N . ARG A 1 113 ? -12.435 -2.647 1.391 1.00 98.00 113 ARG A N 1
ATOM 907 C CA . ARG A 1 113 ? -12.938 -3.428 0.248 1.00 98.00 113 ARG A CA 1
ATOM 908 C C . ARG A 1 113 ? -14.461 -3.483 0.172 1.00 98.00 113 ARG A C 1
ATOM 910 O O . ARG A 1 113 ? -15.008 -3.399 -0.925 1.00 98.00 113 ARG A O 1
ATOM 917 N N . ASP A 1 114 ? -15.124 -3.579 1.318 1.00 97.62 114 ASP A N 1
ATOM 918 C CA . ASP A 1 114 ? -16.558 -3.873 1.418 1.00 97.62 114 ASP A CA 1
ATOM 919 C C . ASP A 1 114 ? -17.365 -2.677 1.964 1.00 97.62 114 ASP A C 1
ATOM 921 O O . ASP A 1 114 ? -18.592 -2.727 2.064 1.00 97.62 114 ASP A O 1
ATOM 925 N N . GLY A 1 115 ? -16.685 -1.571 2.282 1.00 96.81 115 GLY A N 1
ATOM 926 C CA . GLY A 1 115 ? -17.287 -0.298 2.671 1.00 96.81 115 GLY A CA 1
ATOM 927 C C . GLY A 1 115 ? -17.909 -0.315 4.060 1.00 96.81 115 GLY A C 1
ATOM 928 O O . GLY A 1 115 ? -19.072 0.056 4.241 1.00 96.81 115 GLY A O 1
ATOM 929 N N . TRP A 1 116 ? -17.145 -0.757 5.057 1.00 96.25 116 TRP A N 1
ATOM 930 C CA . TRP A 1 116 ? -17.635 -0.874 6.431 1.00 96.25 116 TRP A CA 1
ATOM 931 C C . TRP A 1 116 ? -17.820 0.471 7.127 1.00 96.25 116 TRP A C 1
ATOM 933 O O . TRP A 1 116 ? -18.764 0.617 7.897 1.00 96.25 116 TRP A O 1
ATOM 943 N N . PHE A 1 117 ? -16.970 1.452 6.821 1.00 93.75 117 PHE A N 1
ATOM 944 C CA . PHE A 1 117 ? -16.873 2.691 7.596 1.00 93.75 117 PHE A CA 1
ATOM 945 C C . PHE A 1 117 ? -17.895 3.752 7.162 1.00 93.75 117 PHE A C 1
ATOM 947 O O . PHE A 1 117 ? -18.614 4.309 7.991 1.00 93.75 117 PHE A O 1
ATOM 954 N N . THR A 1 118 ? -17.993 4.011 5.853 1.00 94.62 118 THR A N 1
ATOM 955 C CA . THR A 1 118 ? -18.865 5.057 5.277 1.00 94.62 118 THR A CA 1
ATOM 956 C C . THR A 1 118 ? -19.885 4.519 4.267 1.00 94.62 118 THR A C 1
ATOM 958 O O . THR A 1 118 ? -20.659 5.285 3.692 1.00 94.62 118 THR A O 1
ATOM 961 N N . GLY A 1 119 ? -19.868 3.210 3.990 1.00 95.44 119 GLY A N 1
ATOM 962 C CA . GLY A 1 119 ? -20.617 2.591 2.889 1.00 95.44 119 GLY A CA 1
ATOM 963 C C . GLY A 1 119 ? -19.960 2.750 1.512 1.00 95.44 119 GLY A C 1
ATOM 964 O O . GLY A 1 119 ? -20.442 2.187 0.527 1.00 95.44 119 GLY A O 1
ATOM 965 N N . LYS A 1 120 ? -18.859 3.505 1.401 1.00 96.81 120 LYS A N 1
ATOM 966 C CA . LYS A 1 120 ? -18.053 3.578 0.178 1.00 96.81 120 LYS A CA 1
ATOM 967 C C . LYS A 1 120 ? -16.964 2.511 0.216 1.00 96.81 120 LYS A C 1
ATOM 969 O O . LYS A 1 120 ? -16.370 2.297 1.261 1.00 96.81 120 LYS A O 1
ATOM 974 N N . LYS A 1 121 ? -16.696 1.871 -0.923 1.00 97.38 121 LYS A N 1
ATOM 975 C CA . LYS A 1 121 ? -15.743 0.762 -1.047 1.00 97.38 121 LYS A CA 1
ATOM 976 C C . LYS A 1 121 ? -14.677 1.021 -2.105 1.00 97.38 121 LYS A C 1
ATOM 978 O O . LYS A 1 121 ? -14.904 1.831 -3.003 1.00 97.38 121 LYS A O 1
ATOM 983 N N . LEU A 1 122 ? -13.562 0.291 -2.031 1.00 97.81 122 LEU A N 1
ATOM 984 C CA . LEU A 1 122 ? -12.425 0.403 -2.961 1.00 97.81 122 LEU A CA 1
ATOM 985 C C . LEU A 1 122 ? -12.857 0.394 -4.433 1.00 97.81 122 LEU A C 1
ATOM 987 O O . LEU A 1 122 ? -12.494 1.297 -5.182 1.00 97.81 122 LEU A O 1
ATOM 991 N N . SER A 1 123 ? -13.711 -0.552 -4.833 1.00 96.19 123 SER A N 1
ATOM 992 C CA . SER A 1 123 ? -14.166 -0.691 -6.226 1.00 96.19 123 SER A CA 1
ATOM 993 C C . SER A 1 123 ? -15.009 0.475 -6.756 1.00 96.19 123 SER A C 1
ATOM 995 O O . SER A 1 123 ? -15.216 0.564 -7.962 1.00 96.19 123 SER A O 1
ATOM 997 N N . HIS A 1 124 ? -15.481 1.393 -5.904 1.00 96.19 124 HIS A N 1
ATOM 998 C CA . HIS A 1 124 ? -16.126 2.625 -6.372 1.00 96.19 124 HIS A CA 1
ATOM 999 C C . HIS A 1 124 ? -15.131 3.644 -6.950 1.00 96.19 124 HIS A C 1
ATOM 1001 O O . HIS A 1 124 ? -15.555 4.533 -7.684 1.00 96.19 124 HIS A O 1
ATOM 1007 N N . TYR A 1 125 ? -13.844 3.549 -6.599 1.00 97.00 125 TYR A N 1
ATOM 1008 C CA . TYR A 1 125 ? -12.826 4.556 -6.932 1.00 97.00 125 TYR A CA 1
ATOM 1009 C C . TYR A 1 125 ? -11.586 3.973 -7.608 1.00 97.00 125 TYR A C 1
ATOM 1011 O O . TYR A 1 125 ? -10.896 4.676 -8.341 1.00 97.00 125 TYR A O 1
ATOM 1019 N N . ILE A 1 126 ? -11.290 2.702 -7.347 1.00 96.69 126 ILE A N 1
ATOM 1020 C CA . ILE A 1 126 ? -10.088 2.023 -7.816 1.00 96.69 126 ILE A CA 1
ATOM 1021 C C . ILE A 1 126 ? -10.529 0.760 -8.553 1.00 96.69 126 ILE A C 1
ATOM 1023 O O . ILE A 1 126 ? -10.938 -0.233 -7.939 1.00 96.69 126 ILE A O 1
ATOM 1027 N N . ALA A 1 127 ? -10.468 0.832 -9.881 1.00 88.12 127 ALA A N 1
ATOM 1028 C CA . ALA A 1 127 ? -10.803 -0.241 -10.809 1.00 88.12 127 ALA A CA 1
ATOM 1029 C C . ALA A 1 127 ? -9.622 -0.511 -11.754 1.00 88.12 127 ALA A C 1
ATOM 1031 O O . ALA A 1 127 ? -8.705 0.297 -11.856 1.00 88.12 127 ALA A O 1
ATOM 1032 N N . ALA A 1 128 ? -9.667 -1.626 -12.489 1.00 70.69 128 ALA A N 1
ATOM 1033 C CA . ALA A 1 128 ? -8.539 -2.117 -13.290 1.00 70.69 128 ALA A CA 1
ATOM 1034 C C . ALA A 1 128 ? -7.950 -1.104 -14.297 1.00 70.69 128 ALA A C 1
ATOM 1036 O O . ALA A 1 128 ? -6.778 -1.199 -14.633 1.00 70.69 128 ALA A O 1
ATOM 1037 N N . ALA A 1 129 ? -8.743 -0.145 -14.783 1.00 71.00 129 ALA A N 1
ATOM 1038 C CA . ALA A 1 129 ? -8.294 0.847 -15.763 1.00 71.00 129 ALA A CA 1
ATOM 1039 C C . ALA A 1 129 ? -7.870 2.194 -15.150 1.00 71.00 129 ALA A C 1
ATOM 1041 O O . ALA A 1 129 ? -7.294 3.022 -15.855 1.00 71.00 129 ALA A O 1
ATOM 1042 N N . LYS A 1 130 ? -8.227 2.470 -13.886 1.00 81.44 130 LYS A N 1
ATOM 1043 C CA . LYS A 1 130 ? -8.008 3.780 -13.261 1.00 81.44 130 LYS A CA 1
ATOM 1044 C C . LYS A 1 130 ? -8.134 3.720 -11.738 1.00 81.44 130 LYS A C 1
ATOM 1046 O O . LYS A 1 130 ? -9.118 3.193 -11.214 1.00 81.44 130 LYS A O 1
ATOM 1051 N N . ALA A 1 131 ? -7.197 4.371 -11.055 1.00 93.56 131 ALA A N 1
ATOM 1052 C CA . ALA A 1 131 ? -7.261 4.648 -9.627 1.00 93.56 131 ALA A CA 1
ATOM 1053 C C . ALA A 1 131 ? -7.526 6.143 -9.371 1.00 93.56 131 ALA A C 1
ATOM 1055 O O . ALA A 1 131 ? -6.735 6.999 -9.758 1.00 93.56 131 ALA A O 1
ATOM 1056 N N . ASP A 1 132 ? -8.651 6.474 -8.731 1.00 96.69 132 ASP A N 1
ATOM 1057 C CA . ASP A 1 132 ? -8.926 7.813 -8.193 1.00 96.69 132 ASP A CA 1
ATOM 1058 C C . ASP A 1 132 ? -8.661 7.826 -6.681 1.00 96.69 132 ASP A C 1
ATOM 1060 O O . ASP A 1 132 ? -9.581 7.753 -5.857 1.00 96.69 132 ASP A O 1
ATOM 1064 N N . TYR A 1 133 ? -7.380 7.891 -6.308 1.00 97.44 133 TYR A N 1
ATOM 1065 C CA . TYR A 1 133 ? -6.964 7.874 -4.903 1.00 97.44 133 TYR A CA 1
ATOM 1066 C C . TYR A 1 133 ? -7.470 9.077 -4.103 1.00 97.44 133 TYR A C 1
ATOM 1068 O O . TYR A 1 133 ? -7.770 8.947 -2.916 1.00 97.44 133 TYR A O 1
ATOM 1076 N N . VAL A 1 134 ? -7.638 10.235 -4.748 1.00 97.19 134 VAL A N 1
ATOM 1077 C CA . VAL A 1 134 ? -8.163 11.433 -4.081 1.00 97.19 134 VAL A CA 1
ATOM 1078 C C . VAL A 1 134 ? -9.610 11.194 -3.656 1.00 97.19 134 VAL A C 1
ATOM 1080 O O . VAL A 1 134 ? -9.980 11.444 -2.506 1.00 97.19 134 VAL A O 1
ATOM 1083 N N . SER A 1 135 ? -10.451 10.673 -4.552 1.00 96.94 135 SER A N 1
ATOM 1084 C CA . SER A 1 135 ? -11.841 10.386 -4.202 1.00 96.94 135 SER A CA 1
ATOM 1085 C C . SER A 1 135 ? -11.990 9.191 -3.268 1.00 96.94 135 SER A C 1
ATOM 1087 O O . SER A 1 135 ? -12.937 9.188 -2.471 1.00 96.94 135 SER A O 1
ATOM 1089 N N . ALA A 1 136 ? -11.055 8.235 -3.317 1.00 97.38 136 ALA A N 1
ATOM 1090 C CA . ALA A 1 136 ? -11.031 7.058 -2.456 1.00 97.38 136 ALA A CA 1
ATOM 1091 C C . ALA A 1 136 ? -10.982 7.401 -0.961 1.00 97.38 136 ALA A C 1
ATOM 1093 O O . ALA A 1 136 ? -11.502 6.621 -0.162 1.00 97.38 136 ALA A O 1
ATOM 1094 N N . ARG A 1 137 ? -10.515 8.601 -0.572 1.00 97.25 137 ARG A N 1
ATOM 1095 C CA . ARG A 1 137 ? -10.545 9.053 0.833 1.00 97.25 137 ARG A CA 1
ATOM 1096 C C . ARG A 1 137 ? -11.928 8.937 1.491 1.00 97.25 137 ARG A C 1
ATOM 1098 O O . ARG A 1 137 ? -12.020 8.626 2.679 1.00 97.25 137 ARG A O 1
ATOM 1105 N N . ARG A 1 138 ? -12.992 9.034 0.681 1.00 96.94 138 ARG A N 1
ATOM 1106 C CA . ARG A 1 138 ? -14.400 8.834 1.072 1.00 96.94 138 ARG A CA 1
ATOM 1107 C C . ARG A 1 138 ? -14.723 7.465 1.670 1.00 96.94 138 ARG A C 1
ATOM 1109 O O . ARG A 1 138 ? -15.776 7.318 2.283 1.00 96.94 138 ARG A O 1
ATOM 1116 N N . ILE A 1 139 ? -13.863 6.466 1.483 1.00 96.44 139 ILE A N 1
ATOM 1117 C CA . ILE A 1 139 ? -13.988 5.137 2.098 1.00 96.44 139 ILE A CA 1
ATOM 1118 C C . ILE A 1 139 ? -13.817 5.226 3.616 1.00 96.44 139 ILE A C 1
ATOM 1120 O O . ILE A 1 139 ? -14.523 4.530 4.338 1.00 96.44 139 ILE A O 1
ATOM 1124 N N . ILE A 1 140 ? -12.921 6.096 4.091 1.00 93.88 140 ILE A N 1
ATOM 1125 C CA . ILE A 1 140 ? -12.558 6.199 5.511 1.00 93.88 140 ILE A CA 1
ATOM 1126 C C . ILE A 1 140 ? -13.275 7.371 6.176 1.00 93.88 140 ILE A C 1
ATOM 1128 O O . ILE A 1 140 ? -13.903 7.208 7.218 1.00 93.88 140 ILE A O 1
ATOM 1132 N N . ASN A 1 141 ? -13.200 8.556 5.568 1.00 88.06 141 ASN A N 1
ATOM 1133 C CA . ASN A 1 141 ? -13.756 9.793 6.116 1.00 88.06 141 ASN A CA 1
ATOM 1134 C C . ASN A 1 141 ? -14.140 10.763 4.976 1.00 88.06 141 ASN A C 1
ATOM 1136 O O . ASN A 1 141 ? -14.229 10.352 3.828 1.00 88.06 141 ASN A O 1
ATOM 1140 N N . GLY A 1 142 ? -14.387 12.047 5.252 1.00 87.69 142 GLY A N 1
ATOM 1141 C CA . GLY A 1 142 ? -14.478 13.107 4.241 1.00 87.69 142 GLY A CA 1
ATOM 1142 C C . GLY A 1 142 ? -13.188 13.274 3.422 1.00 87.69 142 GLY A C 1
ATOM 1143 O O . GLY A 1 142 ? -12.300 12.435 3.448 1.00 87.69 142 GLY A O 1
ATOM 1144 N N . THR A 1 143 ? -13.047 14.362 2.666 1.00 87.06 143 THR A N 1
ATOM 1145 C CA . THR A 1 143 ? -11.905 14.550 1.741 1.00 87.06 143 THR A CA 1
ATOM 1146 C C . THR A 1 143 ? -10.691 15.258 2.350 1.00 87.06 143 THR A C 1
ATOM 1148 O O . THR A 1 143 ? -9.834 15.750 1.613 1.00 87.06 143 THR A O 1
ATOM 1151 N N . ASP A 1 144 ? -10.597 15.321 3.675 1.00 87.62 144 ASP A N 1
ATOM 1152 C CA . ASP A 1 144 ? -9.463 15.947 4.356 1.00 87.62 144 ASP A CA 1
ATOM 1153 C C . ASP A 1 144 ? -8.167 15.181 4.063 1.00 87.62 144 ASP A C 1
ATOM 1155 O O . ASP A 1 144 ? -8.146 13.947 4.056 1.00 87.62 144 ASP A O 1
ATOM 1159 N N . CYS A 1 145 ? -7.095 15.924 3.766 1.00 92.44 145 CYS A N 1
ATOM 1160 C CA . CYS A 1 145 ? -5.779 15.396 3.378 1.00 92.44 145 CYS A CA 1
ATOM 1161 C C . CYS A 1 145 ? -5.786 14.424 2.178 1.00 92.44 145 CYS A C 1
ATOM 1163 O O . CYS A 1 145 ? -4.787 13.755 1.921 1.00 92.44 145 CYS A O 1
ATOM 1165 N N . ALA A 1 146 ? -6.869 14.376 1.390 1.00 95.75 146 ALA A N 1
ATOM 1166 C CA . ALA A 1 146 ? -7.044 13.392 0.320 1.00 95.75 146 ALA A CA 1
ATOM 1167 C C . ALA A 1 146 ? -5.932 13.414 -0.739 1.00 95.75 146 ALA A C 1
ATOM 1169 O O . ALA A 1 146 ? -5.538 12.357 -1.218 1.00 95.75 146 ALA A O 1
ATOM 1170 N N . ARG A 1 147 ? -5.402 14.596 -1.089 1.00 96.88 147 ARG A N 1
ATOM 1171 C CA . ARG A 1 147 ? -4.284 14.700 -2.045 1.00 96.88 147 ARG A CA 1
ATOM 1172 C C . ARG A 1 147 ? -2.991 14.118 -1.481 1.00 96.88 147 ARG A C 1
ATOM 1174 O O . ARG A 1 147 ? -2.362 13.322 -2.149 1.00 96.88 147 ARG A O 1
ATOM 1181 N N . GLN A 1 148 ? -2.658 14.429 -0.229 1.00 97.00 148 GLN A N 1
ATOM 1182 C CA . GLN A 1 148 ? -1.447 13.908 0.413 1.00 97.00 148 GLN A CA 1
ATOM 1183 C C . GLN A 1 148 ? -1.493 12.381 0.535 1.00 97.00 148 GLN A C 1
ATOM 1185 O O . GLN A 1 148 ? -0.500 11.708 0.295 1.00 97.00 148 GLN A O 1
ATOM 1190 N N . ILE A 1 149 ? -2.659 11.826 0.878 1.00 96.88 149 ILE A N 1
ATOM 1191 C CA . ILE A 1 149 ? -2.851 10.373 0.940 1.00 96.88 149 ILE A CA 1
ATOM 1192 C C . ILE A 1 149 ? -2.796 9.756 -0.463 1.00 96.88 149 ILE A C 1
ATOM 1194 O O . ILE A 1 149 ? -2.263 8.663 -0.616 1.00 96.88 149 ILE A O 1
ATOM 1198 N N . ALA A 1 150 ? -3.303 10.448 -1.488 1.00 97.31 150 ALA A N 1
ATOM 1199 C CA . ALA A 1 150 ? -3.190 10.001 -2.873 1.00 97.31 150 ALA A CA 1
ATOM 1200 C C . ALA A 1 150 ? -1.736 9.962 -3.364 1.00 97.31 150 ALA A C 1
ATOM 1202 O O . ALA A 1 150 ? -1.362 8.991 -4.014 1.00 97.31 150 ALA A O 1
ATOM 1203 N N . ASP A 1 151 ? -0.922 10.956 -3.007 1.00 96.69 151 ASP A N 1
ATOM 1204 C CA . ASP A 1 151 ? 0.506 10.980 -3.342 1.00 96.69 151 ASP A CA 1
ATOM 1205 C C . ASP A 1 151 ? 1.238 9.800 -2.671 1.00 96.69 151 ASP A C 1
ATOM 1207 O O . ASP A 1 151 ? 1.976 9.068 -3.323 1.00 96.69 151 ASP A O 1
ATOM 1211 N N . ILE A 1 152 ? 0.942 9.528 -1.393 1.00 97.88 152 ILE A N 1
ATOM 1212 C CA . ILE A 1 152 ? 1.483 8.358 -0.676 1.00 97.88 152 ILE A CA 1
ATOM 1213 C C . ILE A 1 152 ? 0.997 7.040 -1.309 1.00 97.88 152 ILE A C 1
ATOM 1215 O O . ILE A 1 152 ? 1.737 6.059 -1.355 1.00 97.88 152 ILE A O 1
ATOM 1219 N N . ALA A 1 153 ? -0.247 6.984 -1.792 1.00 97.69 153 ALA A N 1
ATOM 1220 C CA . ALA A 1 153 ? -0.770 5.804 -2.478 1.00 97.69 153 ALA A CA 1
ATOM 1221 C C . ALA A 1 153 ? -0.034 5.554 -3.796 1.00 97.69 153 ALA A C 1
ATOM 1223 O O . ALA A 1 153 ? 0.292 4.408 -4.081 1.00 97.69 153 ALA A O 1
ATOM 1224 N N . LEU A 1 154 ? 0.286 6.600 -4.558 1.00 94.88 154 LEU A N 1
ATOM 1225 C CA . LEU A 1 154 ? 1.094 6.469 -5.769 1.00 94.88 154 LEU A CA 1
ATOM 1226 C C . LEU A 1 154 ? 2.509 5.958 -5.450 1.00 94.88 154 LEU A C 1
ATOM 1228 O O . LEU A 1 154 ? 2.997 5.038 -6.100 1.00 94.88 154 LEU A O 1
ATOM 1232 N N . ASP A 1 155 ? 3.123 6.476 -4.387 1.00 94.88 155 ASP A N 1
ATOM 1233 C CA . ASP A 1 155 ? 4.418 6.006 -3.887 1.00 94.88 155 ASP A CA 1
ATOM 1234 C C . ASP A 1 155 ? 4.407 4.505 -3.534 1.00 94.88 155 ASP A C 1
ATOM 1236 O O . ASP A 1 155 ? 5.343 3.773 -3.870 1.00 94.88 155 ASP A O 1
ATOM 1240 N N . TYR A 1 156 ? 3.352 4.027 -2.863 1.00 96.94 156 TYR A N 1
ATOM 1241 C CA . TYR A 1 156 ? 3.183 2.600 -2.571 1.00 96.94 156 TYR A CA 1
ATOM 1242 C C . TYR A 1 156 ? 2.854 1.779 -3.817 1.00 96.94 156 TYR A C 1
ATOM 1244 O O . TYR A 1 156 ? 3.331 0.654 -3.923 1.00 96.94 156 TYR A O 1
ATOM 1252 N N . GLU A 1 157 ? 2.062 2.302 -4.754 1.00 94.25 157 GLU A N 1
ATOM 1253 C CA . GLU A 1 157 ? 1.770 1.622 -6.019 1.00 94.25 157 GLU A CA 1
ATOM 1254 C C . GLU A 1 157 ? 3.061 1.374 -6.794 1.00 94.25 157 GLU A C 1
ATOM 1256 O O . GLU A 1 157 ? 3.304 0.243 -7.210 1.00 94.25 157 GLU A O 1
ATOM 1261 N N . ASN A 1 158 ? 3.921 2.386 -6.907 1.00 90.06 158 ASN A N 1
ATOM 1262 C CA . ASN A 1 158 ? 5.218 2.265 -7.565 1.00 90.06 158 ASN A CA 1
ATOM 1263 C C . ASN A 1 158 ? 6.115 1.236 -6.860 1.00 90.06 158 ASN A C 1
ATOM 1265 O O . ASN A 1 158 ? 6.720 0.402 -7.520 1.00 90.06 158 ASN A O 1
ATOM 1269 N N . ALA A 1 159 ? 6.150 1.226 -5.522 1.00 91.00 159 ALA A N 1
ATOM 1270 C CA . ALA A 1 159 ? 6.948 0.254 -4.767 1.00 91.00 159 ALA A CA 1
ATOM 1271 C C . ALA A 1 159 ? 6.407 -1.188 -4.817 1.00 91.00 159 ALA A C 1
ATOM 1273 O O . ALA A 1 159 ? 7.173 -2.140 -4.670 1.00 91.00 159 ALA A O 1
ATOM 1274 N N . LEU A 1 160 ? 5.092 -1.362 -4.970 1.00 91.00 160 LEU A N 1
ATOM 1275 C CA . LEU A 1 160 ? 4.438 -2.670 -5.078 1.00 91.00 160 LEU A CA 1
ATOM 1276 C C . LEU A 1 160 ? 4.398 -3.196 -6.513 1.00 91.00 160 LEU A C 1
ATOM 1278 O O . LEU A 1 160 ? 4.233 -4.400 -6.716 1.00 91.00 160 LEU A O 1
ATOM 1282 N N . THR A 1 161 ? 4.506 -2.309 -7.499 1.00 86.75 161 THR A N 1
ATOM 1283 C CA . THR A 1 161 ? 4.559 -2.692 -8.903 1.00 86.75 161 THR A CA 1
ATOM 1284 C C . THR A 1 161 ? 5.899 -3.369 -9.152 1.00 86.75 161 THR A C 1
ATOM 1286 O O . THR A 1 161 ? 6.940 -2.738 -8.977 1.00 86.75 161 THR A O 1
ATOM 1289 N N . PRO A 1 162 ? 5.916 -4.662 -9.521 1.00 70.88 162 PRO A N 1
ATOM 1290 C CA . PRO A 1 162 ? 7.167 -5.306 -9.864 1.00 70.88 162 PRO A CA 1
ATOM 1291 C C . PRO A 1 162 ? 7.772 -4.574 -11.059 1.00 70.88 162 PRO A C 1
ATOM 1293 O O . PRO A 1 162 ? 7.089 -4.353 -12.064 1.00 70.88 162 PRO A O 1
ATOM 1296 N N . GLU A 1 163 ? 9.052 -4.224 -10.947 1.00 66.94 163 GLU A N 1
ATOM 1297 C CA . GLU A 1 163 ? 9.830 -3.764 -12.093 1.00 66.94 163 GLU A CA 1
ATOM 1298 C C . GLU A 1 163 ? 9.641 -4.76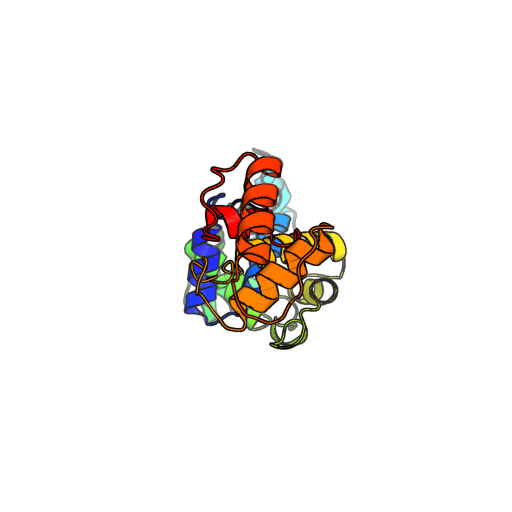5 -13.240 1.00 66.94 163 GLU A C 1
ATOM 1300 O O . GLU A 1 163 ? 9.707 -5.981 -13.002 1.00 66.94 163 GLU A O 1
ATOM 1305 N N . PRO A 1 164 ? 9.373 -4.308 -14.472 1.00 66.88 164 PRO A N 1
ATOM 1306 C CA . PRO A 1 164 ? 9.215 -5.223 -15.586 1.00 66.88 164 PRO A CA 1
ATOM 1307 C C . PRO A 1 164 ? 10.473 -6.089 -15.715 1.00 66.88 164 PRO A C 1
ATOM 1309 O O . PRO A 1 164 ? 11.596 -5.582 -15.690 1.00 66.88 164 PRO A O 1
ATOM 1312 N N . ASP A 1 165 ? 10.297 -7.406 -15.848 1.00 72.19 165 ASP A N 1
ATOM 1313 C CA . ASP A 1 165 ? 11.422 -8.314 -16.075 1.00 72.19 165 ASP A CA 1
ATOM 1314 C C . ASP A 1 165 ? 11.949 -8.107 -17.498 1.00 72.19 165 ASP A C 1
ATOM 1316 O O . ASP A 1 165 ? 11.461 -8.683 -18.477 1.00 72.19 165 ASP A O 1
ATOM 1320 N N . TYR A 1 166 ? 12.912 -7.198 -17.631 1.00 84.75 166 TYR A N 1
ATOM 1321 C CA . TYR A 1 166 ? 13.538 -6.916 -18.906 1.00 84.75 166 TYR A CA 1
ATOM 1322 C C . TYR A 1 166 ? 14.623 -7.957 -19.202 1.00 84.75 166 TYR A C 1
ATOM 1324 O O . TYR A 1 166 ? 15.589 -8.093 -18.440 1.00 84.75 166 TYR A O 1
ATOM 1332 N N . PRO A 1 167 ? 14.537 -8.668 -20.342 1.00 90.19 167 PRO A N 1
ATOM 1333 C CA . PRO A 1 167 ? 15.497 -9.708 -20.662 1.00 90.19 167 PRO A CA 1
ATOM 1334 C C . PRO A 1 167 ? 16.896 -9.120 -20.846 1.00 90.19 167 PRO A C 1
ATOM 1336 O O . PRO A 1 167 ? 17.071 -8.003 -21.345 1.00 90.19 167 PRO A O 1
ATOM 1339 N N . ALA A 1 168 ? 17.913 -9.918 -20.516 1.00 95.00 168 ALA A N 1
ATOM 1340 C CA . ALA A 1 168 ? 19.288 -9.577 -20.842 1.00 95.00 168 ALA A CA 1
ATOM 1341 C C . ALA A 1 168 ? 19.466 -9.538 -22.369 1.00 95.00 168 ALA A C 1
ATOM 1343 O O . ALA A 1 168 ? 19.417 -10.573 -23.043 1.00 95.00 168 ALA A O 1
ATOM 1344 N N . ILE A 1 169 ? 19.690 -8.346 -22.920 1.00 97.44 169 ILE A N 1
ATOM 1345 C CA . ILE A 1 169 ? 19.939 -8.147 -24.352 1.00 97.44 169 ILE A CA 1
ATOM 1346 C C . ILE A 1 169 ? 21.394 -7.752 -24.592 1.00 97.44 169 ILE A C 1
ATOM 1348 O O . ILE A 1 169 ? 22.029 -7.082 -23.783 1.00 97.44 169 ILE A O 1
ATOM 1352 N N . ARG A 1 170 ? 21.939 -8.197 -25.719 1.00 98.19 170 ARG A N 1
ATOM 1353 C CA . ARG A 1 170 ? 23.324 -7.946 -26.133 1.00 98.19 170 ARG A CA 1
ATOM 1354 C C . ARG A 1 170 ? 23.416 -8.011 -27.645 1.00 98.19 170 ARG A C 1
ATOM 1356 O O . ARG A 1 170 ? 22.450 -8.387 -28.309 1.00 98.19 170 ARG A O 1
ATOM 1363 N N . ARG A 1 171 ? 24.589 -7.719 -28.203 1.00 97.94 171 ARG A N 1
ATOM 1364 C CA . ARG A 1 171 ? 24.821 -7.851 -29.645 1.00 97.9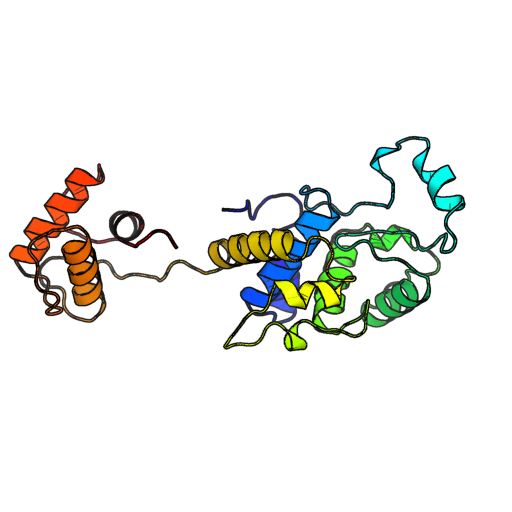4 171 ARG A CA 1
ATOM 1365 C C . ARG A 1 171 ? 24.321 -9.201 -30.182 1.00 97.94 171 ARG A C 1
ATOM 1367 O O . ARG A 1 171 ? 24.678 -10.258 -29.663 1.00 97.94 171 ARG A O 1
ATOM 1374 N N . GLY A 1 172 ? 23.486 -9.145 -31.220 1.00 97.38 172 GLY A N 1
ATOM 1375 C CA . GLY A 1 172 ? 22.803 -10.298 -31.816 1.00 97.38 172 GLY A CA 1
ATOM 1376 C C . GLY A 1 172 ? 21.369 -10.535 -31.319 1.00 97.38 172 GLY A C 1
ATOM 1377 O O . GLY A 1 172 ? 20.608 -11.195 -32.024 1.00 97.38 172 GLY A O 1
ATOM 1378 N N . SER A 1 173 ? 20.970 -9.974 -30.172 1.00 98.19 173 SER A N 1
ATOM 1379 C CA . SER A 1 173 ? 19.575 -9.980 -29.706 1.00 98.19 173 SER A CA 1
ATOM 1380 C C . SER A 1 173 ? 18.659 -9.226 -30.677 1.00 98.19 173 SER A C 1
ATOM 1382 O O . SER A 1 173 ? 19.092 -8.306 -31.378 1.00 98.19 173 SER A O 1
ATOM 1384 N N . ARG A 1 174 ? 17.375 -9.604 -30.707 1.00 97.94 174 ARG A N 1
ATOM 1385 C CA . ARG A 1 174 ? 16.337 -8.955 -31.520 1.00 97.94 174 ARG A CA 1
ATOM 1386 C C . ARG A 1 174 ? 15.004 -8.874 -30.773 1.00 97.94 174 ARG A C 1
ATOM 1388 O O . ARG A 1 174 ? 14.772 -9.670 -29.867 1.00 97.94 174 ARG A O 1
ATOM 1395 N N . GLY A 1 175 ? 14.122 -7.969 -31.193 1.00 95.69 175 GLY A N 1
ATOM 1396 C CA . GLY A 1 175 ? 12.730 -7.885 -30.736 1.00 95.69 175 GLY A CA 1
ATOM 1397 C C . GLY A 1 175 ? 12.410 -6.639 -29.907 1.00 95.69 175 GLY A C 1
ATOM 1398 O O . GLY A 1 175 ? 13.200 -5.700 -29.836 1.00 95.69 175 GLY A O 1
ATOM 1399 N N . ALA A 1 176 ? 11.234 -6.641 -29.273 1.00 94.50 176 ALA A N 1
ATOM 1400 C CA . ALA A 1 176 ? 10.671 -5.472 -28.591 1.00 94.50 176 ALA A CA 1
ATOM 1401 C C . ALA A 1 176 ? 11.579 -4.901 -27.490 1.00 94.50 176 ALA A C 1
ATOM 1403 O O . ALA A 1 176 ? 11.737 -3.688 -27.411 1.00 94.50 176 ALA A O 1
ATOM 1404 N N . ALA A 1 177 ? 12.244 -5.751 -26.698 1.00 94.06 177 ALA A N 1
ATOM 1405 C CA . ALA A 1 177 ? 13.182 -5.288 -25.672 1.00 94.06 177 ALA A CA 1
ATOM 1406 C C . ALA A 1 177 ? 14.377 -4.526 -26.274 1.00 94.06 177 ALA A C 1
ATOM 1408 O O . ALA A 1 177 ? 14.833 -3.534 -25.717 1.00 94.06 177 ALA A O 1
ATOM 1409 N N . VAL A 1 178 ? 14.862 -4.941 -27.450 1.00 97.50 178 VAL A N 1
ATOM 1410 C CA . VAL A 1 178 ? 15.936 -4.222 -28.147 1.00 97.50 178 VAL A CA 1
ATOM 1411 C C . VAL A 1 178 ? 15.440 -2.878 -28.669 1.00 97.50 178 VAL A C 1
ATOM 1413 O O . VAL A 1 178 ? 16.120 -1.875 -28.475 1.00 97.50 178 VAL A O 1
ATOM 1416 N N . ALA A 1 179 ? 14.251 -2.848 -29.277 1.00 96.94 179 ALA A N 1
ATOM 1417 C CA . ALA A 1 179 ? 13.645 -1.609 -29.762 1.00 96.94 179 ALA A CA 1
ATOM 1418 C C . ALA A 1 179 ? 13.399 -0.616 -28.614 1.00 96.94 179 ALA A C 1
ATOM 1420 O O . ALA A 1 179 ? 13.663 0.574 -28.768 1.00 96.94 179 ALA A O 1
ATOM 1421 N N . LEU A 1 180 ? 12.976 -1.109 -27.444 1.00 95.06 180 LEU A N 1
ATOM 1422 C CA . LEU A 1 180 ? 12.825 -0.304 -26.234 1.00 95.06 180 LEU A CA 1
ATOM 1423 C C . LEU A 1 180 ? 14.164 0.291 -25.783 1.00 95.06 180 LEU A C 1
ATOM 1425 O O . LEU A 1 180 ? 14.267 1.507 -25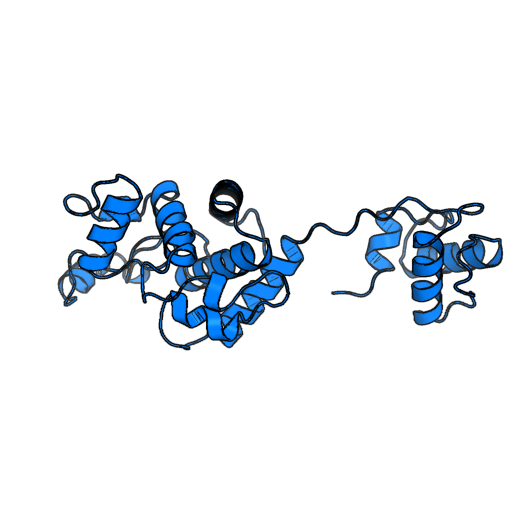.660 1.00 95.06 180 LEU A O 1
ATOM 1429 N N . ALA A 1 181 ? 15.201 -0.534 -25.591 1.00 96.62 181 ALA A N 1
ATOM 1430 C CA . ALA A 1 181 ? 16.520 -0.042 -25.183 1.00 96.62 181 ALA A CA 1
ATOM 1431 C C . ALA A 1 181 ? 17.085 0.978 -26.177 1.00 96.62 181 ALA A C 1
ATOM 1433 O O . ALA A 1 181 ? 17.665 1.983 -25.778 1.00 96.62 181 ALA A O 1
ATOM 1434 N N . GLN A 1 182 ? 16.898 0.742 -27.476 1.00 98.31 182 GLN A N 1
ATOM 1435 C CA . GLN A 1 182 ? 17.298 1.680 -28.517 1.00 98.31 182 GLN A CA 1
ATOM 1436 C C . GLN A 1 182 ? 16.514 2.999 -28.433 1.00 98.31 182 GLN A C 1
ATOM 1438 O O . GLN A 1 182 ? 17.115 4.061 -28.544 1.00 98.31 182 GLN A O 1
ATOM 1443 N N . GLY A 1 183 ? 15.199 2.954 -28.209 1.00 97.31 183 GLY A N 1
ATOM 1444 C CA . GLY A 1 183 ? 14.383 4.154 -28.010 1.00 97.31 183 GLY A CA 1
ATOM 1445 C C . GLY A 1 183 ? 14.829 4.973 -26.798 1.00 97.31 183 GLY A C 1
ATOM 1446 O O . GLY A 1 183 ? 14.980 6.187 -26.906 1.00 97.31 183 GLY A O 1
ATOM 1447 N N . LEU A 1 184 ? 15.115 4.307 -25.676 1.00 96.56 184 LEU A N 1
ATOM 1448 C CA . LEU A 1 184 ? 15.616 4.945 -24.455 1.00 96.56 184 LEU A CA 1
ATOM 1449 C C . LEU A 1 184 ? 17.004 5.561 -24.664 1.00 96.56 184 LEU A C 1
ATOM 1451 O O . LEU A 1 184 ? 17.222 6.723 -24.337 1.00 96.56 184 LEU A O 1
ATOM 1455 N N . LEU A 1 185 ? 17.927 4.830 -25.295 1.00 97.81 185 LEU A N 1
ATOM 1456 C CA . LEU A 1 185 ? 19.239 5.362 -25.671 1.00 97.81 185 LEU A CA 1
ATOM 1457 C C . LEU A 1 185 ? 19.113 6.579 -26.602 1.00 97.81 185 LEU A C 1
ATOM 1459 O O . LEU A 1 185 ? 19.794 7.580 -26.394 1.00 97.81 185 LEU A O 1
ATOM 1463 N N . ALA A 1 186 ? 18.228 6.526 -27.599 1.00 97.19 186 ALA A N 1
ATOM 1464 C CA . ALA A 1 186 ? 17.984 7.656 -28.493 1.00 97.19 186 ALA A CA 1
ATOM 1465 C C . ALA A 1 186 ? 17.429 8.876 -27.740 1.00 97.19 186 ALA A C 1
ATOM 1467 O O . ALA A 1 186 ? 17.877 9.995 -27.979 1.00 97.19 186 ALA A O 1
ATOM 1468 N N . ALA A 1 187 ? 16.509 8.669 -26.792 1.00 95.81 187 ALA A N 1
ATOM 1469 C CA . ALA A 1 187 ? 15.970 9.734 -25.942 1.00 95.81 187 ALA A CA 1
ATOM 1470 C C . ALA A 1 187 ? 17.042 10.376 -25.042 1.00 95.81 187 ALA A C 1
ATOM 1472 O O . ALA A 1 187 ? 16.985 11.574 -24.778 1.00 95.81 187 ALA A O 1
ATOM 1473 N N . LEU A 1 188 ? 18.053 9.603 -24.633 1.00 95.50 188 LEU A N 1
ATOM 1474 C CA . LEU A 1 188 ? 19.235 10.085 -23.909 1.00 95.50 188 LEU A CA 1
ATOM 1475 C C . LEU A 1 188 ? 20.301 10.725 -24.823 1.00 95.50 188 LEU A C 1
ATOM 1477 O O . LEU A 1 188 ? 21.358 11.129 -24.342 1.00 95.50 188 LEU A O 1
ATOM 1481 N N . GLY A 1 189 ? 20.042 10.830 -26.131 1.00 96.56 189 GLY A N 1
ATOM 1482 C CA . GLY A 1 189 ? 20.917 11.496 -27.100 1.00 96.56 189 GLY A CA 1
ATOM 1483 C C . GLY A 1 189 ? 21.960 10.597 -27.769 1.00 96.56 189 GLY A C 1
ATOM 1484 O O . GLY A 1 189 ? 22.831 11.104 -28.475 1.00 96.56 189 GLY A O 1
ATOM 1485 N N . TYR A 1 190 ? 21.898 9.276 -27.584 1.00 97.56 190 TYR A N 1
ATOM 1486 C CA . TYR A 1 190 ? 22.786 8.349 -28.287 1.00 97.56 190 TYR A CA 1
ATOM 1487 C C . TYR A 1 190 ? 22.309 8.097 -29.724 1.00 97.56 190 TYR A C 1
ATOM 1489 O O . TYR A 1 190 ? 21.127 7.872 -29.978 1.00 97.56 190 TYR A O 1
ATOM 1497 N N . GLU A 1 191 ? 23.240 8.059 -30.679 1.00 94.44 191 GLU A N 1
ATOM 1498 C CA . GLU A 1 191 ? 22.933 7.819 -32.094 1.00 94.44 191 GLU A CA 1
ATOM 1499 C C . GLU A 1 191 ? 22.578 6.348 -32.374 1.00 94.44 191 GLU A C 1
ATOM 1501 O O . GLU A 1 191 ? 23.419 5.532 -32.771 1.00 94.44 191 GLU A O 1
ATOM 1506 N N . VAL A 1 192 ? 21.307 5.990 -32.179 1.00 96.69 192 VAL A N 1
ATOM 1507 C CA . VAL A 1 192 ? 20.780 4.650 -32.465 1.00 96.69 192 VAL A CA 1
ATOM 1508 C C . VAL A 1 192 ? 19.418 4.734 -33.151 1.00 96.69 192 VAL A C 1
ATOM 1510 O O . VAL A 1 192 ? 18.642 5.656 -32.919 1.00 96.69 192 VAL A O 1
ATOM 1513 N N . THR A 1 193 ? 19.099 3.743 -33.983 1.00 95.19 193 THR A N 1
ATOM 1514 C CA . THR A 1 193 ? 17.765 3.593 -34.580 1.00 95.19 193 THR A CA 1
ATOM 1515 C C . THR A 1 193 ? 17.011 2.479 -33.848 1.00 95.19 193 THR A C 1
ATOM 1517 O O . THR A 1 193 ? 17.575 1.391 -33.734 1.00 95.19 193 THR A O 1
ATOM 1520 N N . PRO A 1 194 ? 15.771 2.704 -33.366 1.00 96.50 194 PRO A N 1
ATOM 1521 C CA . PRO A 1 194 ? 14.927 1.681 -32.733 1.00 96.50 194 PRO A CA 1
ATOM 1522 C C . PRO A 1 194 ? 14.378 0.627 -33.713 1.00 96.50 194 PRO A C 1
ATOM 1524 O O . PRO A 1 194 ? 13.172 0.484 -33.890 1.00 96.50 194 PRO A O 1
ATOM 1527 N N . ASP A 1 195 ? 15.263 -0.101 -34.389 1.00 97.06 195 ASP A N 1
ATOM 1528 C CA . ASP A 1 195 ? 14.921 -1.131 -35.379 1.00 97.06 195 ASP A CA 1
ATOM 1529 C C . ASP A 1 195 ? 14.684 -2.525 -34.768 1.00 97.06 195 ASP A C 1
ATOM 1531 O O . ASP A 1 195 ? 14.318 -3.470 -35.470 1.00 97.06 195 ASP A O 1
ATOM 1535 N N . GLY A 1 196 ? 14.894 -2.674 -33.457 1.00 97.50 196 GLY A N 1
ATOM 1536 C CA . GLY A 1 196 ? 14.753 -3.943 -32.755 1.00 97.50 196 GLY A CA 1
ATOM 1537 C C . GLY A 1 196 ? 15.882 -4.933 -33.032 1.00 97.50 196 GLY A C 1
ATOM 1538 O O . GLY A 1 196 ? 15.723 -6.112 -32.714 1.00 97.50 196 GLY A O 1
ATOM 1539 N N . ILE A 1 197 ? 17.013 -4.504 -33.605 1.00 98.31 197 ILE A N 1
ATOM 1540 C CA . ILE A 1 197 ? 18.186 -5.338 -33.888 1.00 98.31 197 ILE A CA 1
ATOM 1541 C C . ILE A 1 197 ? 19.396 -4.815 -33.116 1.00 98.31 197 ILE A C 1
ATOM 1543 O O . ILE A 1 197 ? 19.916 -3.733 -33.372 1.00 98.31 197 ILE A O 1
ATOM 1547 N N . PHE A 1 198 ? 19.932 -5.632 -32.208 1.00 98.19 198 PHE A N 1
ATOM 1548 C CA . PHE A 1 198 ? 21.060 -5.224 -31.377 1.00 98.19 198 PHE A CA 1
ATOM 1549 C C . PHE A 1 198 ? 22.362 -5.399 -32.171 1.00 98.19 198 PHE A C 1
ATOM 1551 O O . PHE A 1 198 ? 23.084 -6.393 -32.047 1.00 98.19 198 PHE A O 1
ATOM 1558 N N . GLY A 1 199 ? 22.623 -4.448 -33.065 1.00 97.44 199 GLY A N 1
ATOM 1559 C CA . GLY A 1 199 ? 23.792 -4.409 -33.937 1.00 97.44 199 GLY A CA 1
ATOM 1560 C C . GLY A 1 199 ? 25.003 -3.720 -33.304 1.00 97.44 199 GLY A C 1
ATOM 1561 O O . GLY A 1 199 ? 25.017 -3.377 -32.124 1.00 97.44 199 GLY A O 1
ATOM 1562 N N . ALA A 1 200 ? 26.037 -3.480 -34.114 1.00 97.69 200 ALA A N 1
ATOM 1563 C CA . ALA A 1 200 ? 27.271 -2.834 -33.656 1.00 97.69 200 ALA A CA 1
ATOM 1564 C C . ALA A 1 200 ? 27.050 -1.401 -33.133 1.00 97.69 200 ALA A C 1
ATOM 1566 O O . ALA A 1 200 ? 27.689 -1.009 -32.162 1.00 97.69 200 ALA A O 1
ATOM 1567 N N . ARG A 1 201 ? 26.128 -0.637 -33.740 1.00 96.81 201 ARG A N 1
ATOM 1568 C CA . ARG A 1 201 ? 25.797 0.725 -33.282 1.00 96.81 201 ARG A CA 1
ATOM 1569 C C . ARG A 1 201 ? 25.129 0.711 -31.906 1.00 96.81 201 ARG A C 1
ATOM 1571 O O . ARG A 1 201 ? 25.515 1.481 -31.037 1.00 96.81 201 ARG A O 1
ATOM 1578 N N . THR A 1 202 ? 24.190 -0.211 -31.686 1.00 98.25 202 THR A N 1
ATOM 1579 C CA . THR A 1 202 ? 23.530 -0.386 -30.384 1.00 98.25 202 THR A CA 1
ATOM 1580 C C . THR A 1 202 ? 24.514 -0.857 -29.314 1.00 98.25 202 THR A C 1
ATOM 1582 O O . THR A 1 202 ? 24.463 -0.350 -28.204 1.00 98.25 202 THR A O 1
ATOM 1585 N N . ASP A 1 203 ? 25.454 -1.753 -29.638 1.00 98.44 203 ASP A N 1
ATOM 1586 C CA . ASP A 1 203 ? 26.524 -2.157 -28.706 1.00 98.44 203 ASP A CA 1
ATOM 1587 C C . ASP A 1 203 ? 27.431 -0.983 -28.319 1.00 98.44 203 ASP A C 1
ATOM 1589 O O . ASP A 1 203 ? 27.685 -0.778 -27.133 1.00 98.44 203 ASP A O 1
ATOM 1593 N N . ALA A 1 204 ? 27.844 -0.158 -29.284 1.00 98.19 204 ALA A N 1
ATOM 1594 C CA . ALA A 1 204 ? 28.643 1.033 -29.004 1.00 98.19 204 ALA A CA 1
ATOM 1595 C C . ALA A 1 204 ? 27.897 2.035 -28.105 1.00 98.19 204 ALA A C 1
ATOM 1597 O O . ALA A 1 204 ? 28.456 2.497 -27.109 1.00 98.19 204 ALA A O 1
ATOM 1598 N N . ALA A 1 205 ? 26.629 2.320 -28.414 1.00 98.25 205 ALA A N 1
ATOM 1599 C CA . ALA A 1 205 ? 25.788 3.207 -27.614 1.00 98.25 205 ALA A CA 1
ATOM 1600 C C . ALA A 1 205 ? 25.522 2.652 -26.208 1.00 98.25 205 ALA A C 1
ATOM 1602 O O . ALA A 1 205 ? 25.646 3.383 -25.230 1.00 98.25 205 ALA A O 1
ATOM 1603 N N . MET A 1 206 ? 25.247 1.350 -26.085 1.00 98.38 206 MET A N 1
ATOM 1604 C CA . MET A 1 206 ? 25.032 0.696 -24.794 1.00 98.38 206 MET A CA 1
ATOM 1605 C C . MET A 1 206 ? 26.272 0.798 -23.905 1.00 98.38 206 MET A C 1
ATOM 1607 O O . MET A 1 206 ? 26.172 1.166 -22.739 1.00 98.38 206 MET A O 1
ATOM 1611 N N . ARG A 1 207 ? 27.463 0.537 -24.455 1.00 98.56 207 ARG A N 1
ATOM 1612 C CA . ARG A 1 207 ? 28.719 0.689 -23.707 1.00 98.56 207 ARG A CA 1
ATOM 1613 C C . ARG A 1 207 ? 28.980 2.139 -23.315 1.00 98.56 207 ARG A C 1
ATOM 1615 O O . ARG A 1 207 ? 29.521 2.375 -22.239 1.00 98.56 207 ARG A O 1
ATOM 1622 N N . ALA A 1 208 ? 28.639 3.102 -24.171 1.00 98.25 208 ALA A N 1
ATOM 1623 C CA . ALA A 1 208 ? 28.778 4.522 -23.856 1.00 98.25 208 ALA A CA 1
ATOM 1624 C C . ALA A 1 208 ? 27.854 4.926 -22.696 1.00 98.25 208 ALA A C 1
ATOM 1626 O O . ALA A 1 208 ? 28.329 5.519 -21.729 1.00 98.25 208 ALA A O 1
ATOM 1627 N N . PHE A 1 209 ? 26.592 4.497 -22.741 1.00 98.06 209 PHE A N 1
ATOM 1628 C CA . PHE A 1 209 ? 25.631 4.673 -21.655 1.00 98.06 209 PHE A CA 1
ATOM 1629 C C . PHE A 1 209 ? 26.089 4.022 -20.348 1.00 98.06 209 PHE A C 1
ATOM 1631 O O . PHE A 1 209 ? 26.107 4.664 -19.302 1.00 98.06 209 PHE A O 1
ATOM 1638 N N . GLN A 1 210 ? 26.534 2.766 -20.397 1.00 98.25 210 GLN A N 1
ATOM 1639 C CA . GLN A 1 210 ? 27.057 2.082 -19.216 1.00 98.25 210 GLN A CA 1
ATOM 1640 C C . GLN A 1 210 ? 28.216 2.870 -18.586 1.00 98.25 210 GLN A C 1
ATOM 1642 O O . GLN A 1 210 ? 28.232 3.047 -17.373 1.00 98.25 210 GLN A O 1
ATOM 1647 N N . LYS A 1 211 ? 29.138 3.425 -19.389 1.00 97.94 211 LYS A N 1
ATOM 1648 C CA . LYS A 1 211 ? 30.211 4.294 -18.872 1.00 97.94 211 LYS A CA 1
ATOM 1649 C C . LYS A 1 211 ? 29.668 5.564 -18.224 1.00 97.94 211 LYS A C 1
ATOM 1651 O O . LYS A 1 211 ? 30.127 5.907 -17.139 1.00 97.94 211 LYS A O 1
ATOM 1656 N N . SER A 1 212 ? 28.719 6.257 -18.861 1.00 97.19 212 SER A N 1
ATOM 1657 C CA . SER A 1 212 ? 28.147 7.489 -18.298 1.00 97.19 212 SER A CA 1
ATOM 1658 C C . SER A 1 212 ? 27.390 7.233 -16.995 1.00 97.19 212 SER A C 1
ATOM 1660 O O . SER A 1 212 ? 27.386 8.084 -16.115 1.00 97.19 212 SER A O 1
ATOM 1662 N N . ALA A 1 213 ? 26.792 6.049 -16.860 1.00 94.75 213 ALA A N 1
ATOM 1663 C CA . ALA A 1 213 ? 26.085 5.601 -15.666 1.00 94.75 213 ALA A CA 1
ATOM 1664 C C . ALA A 1 213 ? 27.006 4.977 -14.593 1.00 94.75 213 ALA A C 1
ATOM 1666 O O . ALA A 1 213 ? 26.515 4.463 -13.591 1.00 94.75 213 ALA A O 1
ATOM 1667 N N . GLY A 1 214 ? 28.334 4.973 -14.784 1.00 96.69 214 GLY A N 1
ATOM 1668 C CA . GLY A 1 214 ? 29.282 4.392 -13.823 1.00 96.69 214 GLY A CA 1
ATOM 1669 C C . GLY A 1 214 ? 29.249 2.858 -13.735 1.00 96.69 214 GLY A C 1
ATOM 1670 O O . GLY A 1 214 ? 29.687 2.283 -12.739 1.00 96.69 214 GLY A O 1
ATOM 1671 N N . LEU A 1 215 ? 28.736 2.184 -14.765 1.00 96.19 215 LEU A N 1
ATOM 1672 C CA . LEU A 1 215 ? 28.639 0.729 -14.871 1.00 96.19 215 LEU A CA 1
ATOM 1673 C C . LEU A 1 215 ? 29.817 0.129 -15.655 1.00 96.19 215 LEU A C 1
ATOM 1675 O O . LEU A 1 215 ? 30.515 0.800 -16.420 1.00 96.19 215 LEU A O 1
ATOM 1679 N N . THR A 1 216 ? 30.005 -1.186 -15.530 1.00 96.62 216 THR A N 1
ATOM 1680 C CA . THR A 1 216 ? 30.896 -1.935 -16.424 1.00 96.62 216 THR A CA 1
ATOM 1681 C C . THR A 1 216 ? 30.368 -1.871 -17.858 1.00 96.62 216 THR A C 1
ATOM 1683 O O . THR A 1 216 ? 29.243 -2.270 -18.134 1.00 96.62 216 THR A O 1
ATOM 1686 N N . ALA A 1 217 ? 31.199 -1.389 -18.781 1.00 97.19 217 ALA A N 1
ATOM 1687 C CA . ALA A 1 217 ? 30.846 -1.198 -20.186 1.00 97.19 217 ALA A CA 1
ATOM 1688 C C . ALA A 1 217 ? 30.957 -2.498 -21.005 1.00 97.19 217 ALA A C 1
ATOM 1690 O O . ALA A 1 217 ? 31.746 -2.580 -21.953 1.00 97.19 217 ALA A O 1
ATOM 1691 N N . ASP A 1 218 ? 30.217 -3.533 -20.609 1.00 97.00 218 ASP A N 1
ATOM 1692 C CA . ASP A 1 218 ? 30.247 -4.879 -21.194 1.00 97.00 218 ASP A CA 1
ATOM 1693 C C . ASP A 1 218 ? 29.329 -5.058 -22.421 1.00 97.00 218 ASP A C 1
ATOM 1695 O O . ASP A 1 218 ? 29.468 -6.053 -23.140 1.00 97.00 218 ASP A O 1
ATOM 1699 N N . GLY A 1 219 ? 28.480 -4.069 -22.726 1.00 96.81 219 GLY A N 1
ATOM 1700 C CA . GLY A 1 219 ? 27.535 -4.083 -23.849 1.00 96.81 219 GLY A CA 1
ATOM 1701 C C . GLY A 1 219 ? 26.322 -4.994 -23.634 1.00 96.81 219 GLY A C 1
ATOM 1702 O O . GLY A 1 219 ? 25.561 -5.226 -24.576 1.00 96.81 219 GLY A O 1
ATOM 1703 N N . ILE A 1 220 ? 26.137 -5.520 -22.420 1.00 97.50 220 ILE A N 1
ATOM 1704 C CA . ILE A 1 220 ? 25.001 -6.350 -22.026 1.00 97.50 220 ILE A CA 1
ATOM 1705 C C . ILE A 1 220 ? 24.025 -5.484 -21.231 1.00 97.50 220 ILE A C 1
ATOM 1707 O O . ILE A 1 220 ? 24.320 -5.035 -20.128 1.00 97.50 220 ILE A O 1
ATOM 1711 N N . CYS A 1 221 ? 22.819 -5.296 -21.756 1.00 96.00 221 CYS A N 1
ATOM 1712 C CA . CYS A 1 221 ? 21.747 -4.662 -21.005 1.00 96.00 221 CYS A CA 1
ATOM 1713 C C . CYS A 1 221 ? 21.025 -5.723 -20.169 1.00 96.00 221 CYS A C 1
ATOM 1715 O O . CYS A 1 221 ? 20.090 -6.367 -20.642 1.00 96.00 221 CYS A O 1
ATOM 1717 N N . GLY A 1 222 ? 21.543 -5.977 -18.965 1.00 92.25 222 GLY A N 1
ATOM 1718 C CA . GLY A 1 222 ? 20.888 -6.785 -17.929 1.00 92.25 222 GLY A CA 1
ATOM 1719 C C . GLY A 1 222 ? 20.235 -5.907 -16.852 1.00 92.25 222 GLY A C 1
ATOM 1720 O O . GLY A 1 222 ? 20.255 -4.685 -16.987 1.00 92.25 222 GLY A O 1
ATOM 1721 N N . PRO A 1 223 ? 19.716 -6.481 -15.750 1.00 88.31 223 PRO A N 1
ATOM 1722 C CA . PRO A 1 223 ? 18.961 -5.734 -14.732 1.00 88.31 223 PRO A CA 1
ATOM 1723 C C . PRO A 1 223 ? 19.665 -4.470 -14.212 1.00 88.31 223 PRO A C 1
ATOM 1725 O O . PRO A 1 223 ? 19.051 -3.418 -14.078 1.00 88.31 223 PRO A O 1
ATOM 1728 N N . LYS A 1 224 ? 20.990 -4.535 -14.009 1.00 89.50 224 LYS A N 1
ATOM 1729 C CA . LYS A 1 224 ? 21.800 -3.389 -13.554 1.00 89.50 224 LYS A CA 1
ATOM 1730 C C . LYS A 1 224 ? 21.932 -2.263 -14.583 1.00 89.50 224 LYS A C 1
ATOM 1732 O O . LYS A 1 224 ? 22.253 -1.145 -14.208 1.00 89.50 224 LYS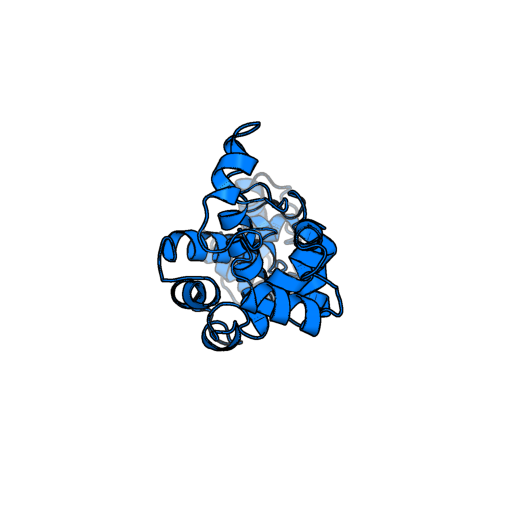 A O 1
ATOM 1737 N N . THR A 1 225 ? 21.757 -2.565 -15.866 1.00 94.75 225 THR A N 1
ATOM 1738 C CA . THR A 1 225 ? 21.788 -1.578 -16.953 1.00 94.75 225 THR A CA 1
ATOM 1739 C C . THR A 1 225 ? 20.387 -1.091 -17.294 1.00 94.75 225 THR A C 1
ATOM 1741 O O . THR A 1 225 ? 20.238 0.082 -17.604 1.00 94.75 225 THR A O 1
ATOM 1744 N N . TRP A 1 226 ? 19.370 -1.952 -17.189 1.00 92.62 226 TRP A N 1
ATOM 1745 C CA . TRP A 1 226 ? 17.971 -1.566 -17.357 1.00 92.62 226 TRP A CA 1
ATOM 1746 C C . TRP A 1 226 ? 17.539 -0.517 -16.336 1.00 92.62 226 TRP A C 1
ATOM 1748 O O . TRP A 1 226 ? 17.005 0.507 -16.741 1.00 92.62 226 TRP A O 1
ATOM 1758 N N . ALA A 1 227 ? 17.847 -0.721 -15.051 1.00 87.81 227 ALA A N 1
ATOM 1759 C CA . ALA A 1 227 ? 17.438 0.188 -13.978 1.00 87.81 227 ALA A CA 1
ATOM 1760 C C . ALA A 1 227 ? 17.757 1.680 -14.252 1.00 87.81 227 ALA A C 1
ATOM 1762 O O . ALA A 1 227 ? 16.834 2.481 -14.205 1.00 87.81 227 ALA A O 1
ATOM 1763 N N . PRO A 1 228 ? 18.996 2.085 -14.602 1.00 91.38 228 PRO A N 1
ATOM 1764 C CA . PRO A 1 228 ? 19.291 3.485 -14.934 1.00 91.38 228 PRO A CA 1
ATOM 1765 C C . PRO A 1 228 ? 18.927 3.901 -16.370 1.00 91.38 228 PRO A C 1
ATOM 1767 O O . PRO A 1 228 ? 19.069 5.074 -16.709 1.00 91.38 228 PRO A O 1
ATOM 1770 N N . LEU A 1 229 ? 18.575 2.961 -17.256 1.00 92.88 229 LEU A N 1
ATOM 1771 C CA . LEU A 1 229 ? 18.206 3.264 -18.646 1.00 92.88 229 LEU A CA 1
ATOM 1772 C C . LEU A 1 229 ? 16.724 3.634 -18.770 1.00 92.88 229 LEU A C 1
ATOM 1774 O O . LEU A 1 229 ? 16.338 4.356 -19.689 1.00 92.88 229 LEU A O 1
ATOM 1778 N N . LEU A 1 230 ? 15.900 3.104 -17.871 1.00 88.62 230 LEU A N 1
ATOM 1779 C CA . LEU A 1 230 ? 14.484 3.421 -17.779 1.00 88.62 230 LEU A CA 1
ATOM 1780 C C . LEU A 1 230 ? 14.303 4.839 -17.219 1.00 88.62 230 LEU A C 1
ATOM 1782 O O . LEU A 1 230 ? 15.090 5.266 -16.374 1.00 88.62 230 LEU A O 1
ATOM 1786 N N . PRO A 1 231 ? 13.290 5.587 -17.684 1.00 76.25 231 PRO A N 1
ATOM 1787 C CA . PRO A 1 231 ? 12.935 6.850 -17.055 1.00 76.25 231 PRO A CA 1
ATOM 1788 C C . PRO A 1 231 ? 12.515 6.596 -15.604 1.00 76.25 231 PRO A C 1
ATOM 1790 O O . PRO A 1 231 ? 11.864 5.590 -15.321 1.00 76.25 231 PRO A O 1
ATOM 1793 N N . GLU A 1 232 ? 12.872 7.510 -14.700 1.00 58.62 232 GLU A N 1
ATOM 179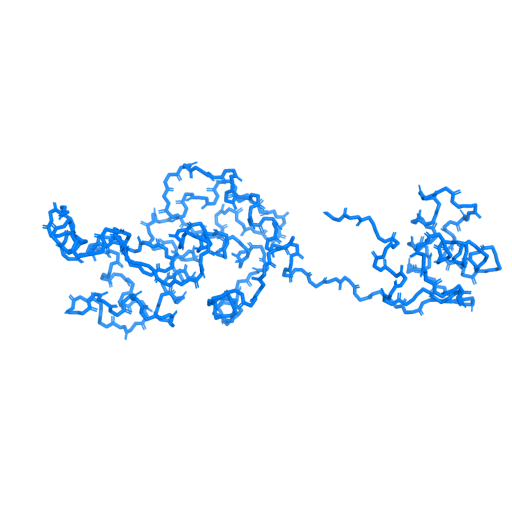4 C CA . GLU A 1 232 ? 12.300 7.513 -13.352 1.00 58.62 232 GLU A CA 1
ATOM 1795 C C . GLU A 1 232 ? 10.771 7.632 -13.483 1.00 58.62 232 GLU A C 1
ATOM 1797 O O . GLU A 1 232 ? 10.277 8.516 -14.192 1.00 58.62 232 GLU A O 1
ATOM 1802 N N . GLY A 1 233 ? 10.054 6.668 -12.898 1.00 48.34 233 GLY A N 1
ATOM 1803 C CA . GLY A 1 233 ? 8.590 6.592 -12.910 1.00 48.34 233 GLY A CA 1
ATOM 1804 C C . GLY A 1 233 ? 7.922 7.613 -12.003 1.00 48.34 233 GLY A C 1
ATOM 1805 O O . GLY A 1 233 ? 8.538 7.998 -10.984 1.00 48.34 233 GLY A O 1
#

Organism: NCBI:txid490185